Protein AF-A0AAN4YEC6-F1 (afdb_monomer)

Sequence (240 aa):
MVAIQNQVTADEVSTALALMTCSQTLGGAVFLAVGQVIFAQALRVKIPQHAPAVDPETVIGAGATGFRDVVSLQDLPGVLTAYAKSVDRVFYLGVGLSVAQFVFAWGVGFKNVKKDKGKVGGENVAPALRGLPAGLSQLMPVDRNLFPNSLRTSGQHPPIDGKLRHFEEFPREITGPTPQQRVDYPEEWIHKWTEVEFEELLQAVEGFIASGTPLISISKVKDKYIPQTVIYMLISIPML

Structure (mmCIF, N/CA/C/O backbone):
data_AF-A0AAN4YEC6-F1
#
_entry.id   AF-A0AAN4YEC6-F1
#
loop_
_atom_site.group_PDB
_atom_site.id
_atom_site.type_symbol
_atom_site.label_atom_id
_atom_site.label_alt_id
_atom_site.label_comp_id
_atom_site.label_asym_id
_atom_site.label_entity_id
_atom_site.label_seq_id
_atom_site.pdbx_PDB_ins_code
_atom_site.Cartn_x
_atom_site.Cartn_y
_atom_site.Cartn_z
_atom_site.occupancy
_atom_site.B_iso_or_equiv
_atom_site.auth_seq_id
_atom_site.auth_comp_id
_atom_site.auth_asym_id
_atom_site.auth_atom_id
_atom_site.pdbx_PDB_model_num
ATOM 1 N N . MET A 1 1 ? 7.554 -7.182 -13.913 1.00 46.72 1 MET A N 1
ATOM 2 C CA . MET A 1 1 ? 8.696 -6.352 -14.362 1.00 46.72 1 MET A CA 1
ATOM 3 C C . MET A 1 1 ? 9.537 -7.038 -15.441 1.00 46.72 1 MET A C 1
ATOM 5 O O . MET A 1 1 ? 9.598 -6.499 -16.535 1.00 46.72 1 MET A O 1
ATOM 9 N N . VAL A 1 2 ? 10.088 -8.242 -15.225 1.00 51.34 2 VAL A N 1
ATOM 10 C CA . VAL A 1 2 ? 10.992 -8.906 -16.203 1.00 51.34 2 VAL A CA 1
ATOM 11 C C . VAL A 1 2 ? 10.334 -9.264 -17.555 1.00 51.34 2 VAL A C 1
ATOM 13 O O . VAL A 1 2 ? 10.980 -9.182 -18.593 1.00 51.34 2 VAL A O 1
ATOM 16 N N . ALA A 1 3 ? 9.041 -9.607 -17.588 1.00 49.44 3 ALA A N 1
ATOM 17 C CA . ALA A 1 3 ? 8.356 -9.994 -18.832 1.00 49.44 3 ALA A CA 1
ATOM 18 C C . ALA A 1 3 ? 7.995 -8.814 -19.763 1.00 49.44 3 ALA A C 1
ATOM 20 O O . ALA A 1 3 ? 7.920 -8.994 -20.975 1.00 49.44 3 ALA A O 1
ATOM 21 N N . ILE A 1 4 ? 7.785 -7.613 -19.208 1.00 51.31 4 ILE A N 1
ATOM 22 C CA . ILE A 1 4 ? 7.376 -6.415 -19.969 1.00 51.31 4 ILE A CA 1
ATOM 23 C C . ILE A 1 4 ? 8.597 -5.762 -20.625 1.00 51.31 4 ILE A C 1
ATOM 25 O O . ILE A 1 4 ? 8.548 -5.408 -21.798 1.00 51.31 4 ILE A O 1
ATOM 29 N N . GLN A 1 5 ? 9.727 -5.716 -19.911 1.00 46.66 5 GLN A N 1
ATOM 30 C CA . GLN A 1 5 ? 11.005 -5.212 -20.433 1.00 46.66 5 GLN A CA 1
ATOM 31 C C . GLN A 1 5 ? 11.518 -6.000 -21.651 1.00 46.66 5 GLN A C 1
ATOM 33 O O . GLN A 1 5 ? 12.360 -5.508 -22.388 1.00 46.66 5 GLN A O 1
ATOM 38 N N . ASN A 1 6 ? 11.011 -7.216 -21.871 1.00 52.34 6 ASN A N 1
ATOM 39 C CA . ASN A 1 6 ? 11.410 -8.084 -22.978 1.00 52.34 6 ASN A CA 1
ATOM 40 C C . ASN A 1 6 ? 10.448 -8.025 -24.184 1.00 52.34 6 ASN A C 1
ATOM 42 O O . ASN A 1 6 ? 10.719 -8.628 -25.220 1.00 52.34 6 ASN A O 1
ATOM 46 N N . GLN A 1 7 ? 9.303 -7.346 -24.049 1.00 55.56 7 GLN A N 1
ATOM 47 C CA . GLN A 1 7 ? 8.332 -7.148 -25.135 1.00 55.56 7 GLN A CA 1
ATOM 48 C C . GLN A 1 7 ? 8.367 -5.738 -25.730 1.00 55.56 7 GLN A C 1
ATOM 50 O O . GLN A 1 7 ? 7.754 -5.520 -26.771 1.00 55.56 7 GLN A O 1
ATOM 55 N N . VAL A 1 8 ? 9.077 -4.812 -25.086 1.00 55.19 8 VAL A N 1
ATOM 56 C CA . VAL A 1 8 ? 9.085 -3.384 -25.408 1.00 55.19 8 VAL A CA 1
ATOM 57 C C . VAL A 1 8 ? 10.471 -2.982 -25.913 1.00 55.19 8 VAL A C 1
ATOM 59 O O . VAL A 1 8 ? 11.489 -3.368 -25.337 1.00 55.19 8 VAL A O 1
ATOM 62 N N . THR A 1 9 ? 10.513 -2.235 -27.016 1.00 54.53 9 THR A N 1
ATOM 63 C CA . THR A 1 9 ? 11.745 -1.691 -27.609 1.00 54.53 9 THR A CA 1
ATOM 64 C C . THR A 1 9 ? 12.360 -0.663 -26.651 1.00 54.53 9 THR A C 1
ATOM 66 O O . THR A 1 9 ? 11.618 0.013 -25.947 1.00 54.53 9 THR A O 1
ATOM 69 N N . ALA A 1 10 ? 13.691 -0.515 -26.601 1.00 58.69 10 ALA A N 1
ATOM 70 C CA . ALA A 1 10 ? 14.386 0.322 -25.602 1.00 58.69 10 ALA A CA 1
ATOM 71 C C . ALA A 1 10 ? 13.850 1.769 -25.473 1.00 58.69 10 ALA A C 1
ATOM 73 O O . ALA A 1 10 ? 13.948 2.356 -24.398 1.00 58.69 10 ALA A O 1
ATOM 74 N N . ASP A 1 11 ? 13.242 2.299 -26.536 1.00 61.09 11 ASP A N 1
ATOM 75 C CA . ASP A 1 11 ? 12.670 3.648 -26.617 1.00 61.09 11 ASP A CA 1
ATOM 76 C C . ASP A 1 11 ? 11.289 3.791 -25.933 1.00 61.09 11 ASP A C 1
ATOM 78 O O . ASP A 1 11 ? 10.918 4.855 -25.449 1.00 61.09 11 ASP A O 1
ATOM 82 N N . GLU A 1 12 ? 10.520 2.704 -25.814 1.00 68.25 12 GLU A N 1
ATOM 83 C CA . GLU A 1 12 ? 9.130 2.719 -25.320 1.00 68.25 12 GLU A CA 1
ATOM 84 C C . GLU A 1 12 ? 9.004 2.270 -23.851 1.00 68.25 12 GLU A C 1
ATOM 86 O O . GLU A 1 12 ? 7.918 2.290 -23.261 1.00 68.25 12 GLU A O 1
ATOM 91 N N . VAL A 1 13 ? 10.121 1.874 -23.232 1.00 75.06 13 VAL A N 1
ATOM 92 C CA . VAL A 1 13 ? 10.168 1.331 -21.863 1.00 75.06 13 VAL A CA 1
ATOM 93 C C . VAL A 1 13 ? 9.639 2.337 -20.841 1.00 75.06 13 VAL A C 1
ATOM 95 O O . VAL A 1 13 ? 8.900 1.957 -19.932 1.00 75.06 13 VAL A O 1
ATOM 98 N N . SER A 1 14 ? 9.981 3.617 -21.007 1.00 77.50 14 SER A N 1
ATOM 99 C CA . SER A 1 14 ? 9.551 4.687 -20.100 1.00 77.50 14 SER A CA 1
ATOM 100 C C . SER A 1 14 ? 8.029 4.864 -20.124 1.00 77.50 14 SER A C 1
ATOM 102 O O . SER A 1 14 ? 7.374 4.825 -19.081 1.00 77.50 14 SER A O 1
ATOM 104 N N . THR A 1 15 ? 7.443 4.946 -21.321 1.00 80.56 15 THR A N 1
ATOM 105 C CA . THR A 1 15 ? 5.994 5.097 -21.519 1.00 80.56 15 THR A CA 1
ATOM 106 C C . THR A 1 15 ? 5.221 3.893 -20.980 1.00 80.56 15 THR A C 1
ATOM 108 O O . THR A 1 15 ? 4.223 4.060 -20.276 1.00 80.56 15 THR A O 1
ATOM 111 N N . ALA A 1 16 ? 5.703 2.673 -21.241 1.00 76.56 16 ALA A N 1
ATOM 112 C CA . ALA A 1 16 ? 5.085 1.449 -20.735 1.00 76.56 16 ALA A CA 1
ATOM 113 C C . ALA A 1 16 ? 5.114 1.375 -19.198 1.00 76.56 16 ALA A C 1
ATOM 115 O O . ALA A 1 16 ? 4.123 0.993 -18.569 1.00 76.56 16 ALA A O 1
ATOM 116 N N . LEU A 1 17 ? 6.225 1.779 -18.576 1.00 81.62 17 LEU A N 1
ATOM 117 C CA . LEU A 1 17 ? 6.360 1.807 -17.122 1.00 81.62 17 LEU A CA 1
ATOM 118 C C . LEU A 1 17 ? 5.471 2.880 -16.476 1.00 81.62 17 LEU A C 1
ATOM 120 O O . LEU A 1 17 ? 4.855 2.621 -15.438 1.00 81.62 17 LEU A 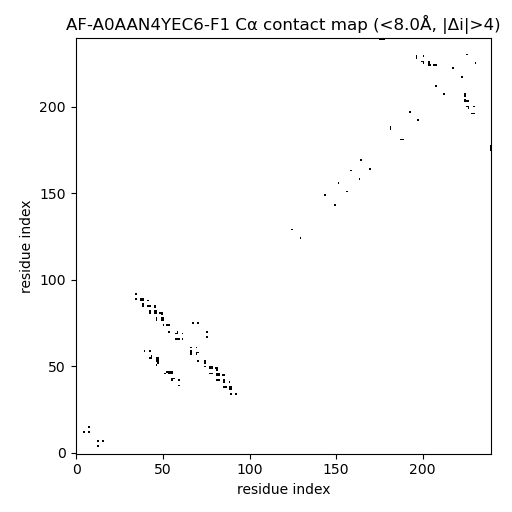O 1
ATOM 124 N N . ALA A 1 18 ? 5.365 4.055 -17.098 1.00 85.50 18 ALA A N 1
ATOM 125 C CA . ALA A 1 18 ? 4.481 5.123 -16.645 1.00 85.50 18 ALA A CA 1
ATOM 126 C C . ALA A 1 18 ? 3.012 4.680 -16.689 1.00 85.50 18 ALA A C 1
ATOM 128 O O . ALA A 1 18 ? 2.293 4.839 -15.703 1.00 85.50 18 ALA A O 1
ATOM 129 N N . LEU A 1 19 ? 2.580 4.043 -17.784 1.00 86.12 19 LEU A N 1
ATOM 130 C CA . LEU A 1 19 ? 1.213 3.539 -17.922 1.00 86.12 19 LEU A CA 1
ATOM 131 C C . LEU A 1 19 ? 0.907 2.420 -16.917 1.00 86.12 19 LEU A C 1
ATOM 133 O O . LEU A 1 19 ? -0.175 2.401 -16.327 1.00 86.12 19 LEU A O 1
ATOM 137 N N . MET A 1 20 ? 1.862 1.517 -16.677 1.00 84.81 20 MET A N 1
ATOM 138 C CA . MET A 1 20 ? 1.732 0.460 -15.672 1.00 84.81 20 MET A CA 1
ATOM 139 C C . MET A 1 20 ? 1.591 1.043 -14.262 1.00 84.81 20 MET A C 1
ATOM 141 O O . MET A 1 20 ? 0.686 0.654 -13.526 1.00 84.81 20 MET A O 1
ATOM 145 N N . THR A 1 21 ? 2.448 2.000 -13.904 1.00 87.12 21 THR A N 1
ATOM 146 C CA . THR A 1 21 ? 2.422 2.657 -12.589 1.00 87.12 21 THR A CA 1
ATOM 147 C C . THR A 1 21 ? 1.134 3.457 -12.402 1.00 87.12 21 THR A C 1
ATOM 149 O O . THR A 1 21 ? 0.482 3.344 -11.368 1.00 87.12 21 THR A O 1
ATOM 152 N N . CYS A 1 22 ? 0.712 4.203 -13.428 1.00 89.38 22 CYS A N 1
ATOM 153 C CA . CYS A 1 22 ? -0.562 4.919 -13.440 1.00 89.38 22 CYS A CA 1
ATOM 154 C C . CYS A 1 22 ? -1.739 3.959 -13.216 1.00 89.38 22 CYS A C 1
ATOM 156 O O . CYS A 1 22 ? -2.554 4.178 -12.323 1.00 89.38 22 CYS A O 1
ATOM 158 N N . SER A 1 23 ? -1.777 2.845 -13.953 1.00 89.25 23 SER A N 1
ATOM 159 C CA . SER A 1 23 ? -2.834 1.833 -13.831 1.00 89.25 23 SER A CA 1
ATOM 160 C C . SER A 1 23 ? -2.847 1.162 -12.455 1.00 89.25 23 SER A C 1
ATOM 162 O O . SER A 1 23 ? -3.918 0.902 -11.913 1.00 89.25 23 SER A O 1
ATOM 164 N N . GLN A 1 24 ? -1.676 0.907 -11.863 1.00 88.44 24 GLN A N 1
ATOM 165 C CA . GLN A 1 24 ? -1.560 0.316 -10.528 1.00 88.44 24 GLN A CA 1
ATOM 166 C C . GLN A 1 24 ? -2.093 1.259 -9.442 1.00 88.44 24 GLN A C 1
ATOM 168 O O . GLN A 1 24 ? -2.867 0.831 -8.584 1.00 88.44 24 GLN A O 1
ATOM 173 N N . THR A 1 25 ? -1.727 2.541 -9.498 1.00 90.88 25 THR A N 1
ATOM 174 C CA . THR A 1 25 ? -2.195 3.552 -8.541 1.00 90.88 25 THR A CA 1
ATOM 175 C C . THR A 1 25 ? -3.687 3.833 -8.709 1.00 90.88 25 THR A C 1
ATOM 177 O O . THR A 1 25 ? -4.422 3.856 -7.721 1.00 90.88 25 THR A O 1
ATOM 180 N N . LEU A 1 26 ? -4.161 3.980 -9.951 1.00 93.75 26 LEU A N 1
ATOM 181 C CA . LEU A 1 26 ? -5.576 4.194 -10.259 1.00 93.75 26 LEU A CA 1
ATOM 182 C C . LEU A 1 26 ? -6.426 3.001 -9.814 1.00 93.75 26 LEU A C 1
ATOM 184 O O . LEU A 1 26 ? -7.430 3.182 -9.128 1.00 93.75 26 LEU A O 1
ATOM 188 N N . GLY A 1 27 ? -6.008 1.781 -10.162 1.00 90.12 27 GLY A N 1
ATOM 189 C CA . GLY A 1 27 ? -6.692 0.558 -9.753 1.00 90.12 27 GLY A CA 1
ATOM 190 C C . GLY A 1 27 ? -6.779 0.447 -8.232 1.00 90.12 27 GLY A C 1
ATOM 191 O O . GLY A 1 27 ? -7.864 0.229 -7.697 1.00 90.12 27 GLY A O 1
ATOM 192 N N . GLY A 1 28 ? -5.668 0.682 -7.527 1.00 91.50 28 GLY A N 1
ATOM 193 C CA . GLY A 1 28 ? -5.639 0.691 -6.064 1.00 91.50 28 GLY A CA 1
ATOM 194 C C . GLY A 1 28 ? -6.622 1.694 -5.456 1.00 91.50 28 GLY A C 1
ATOM 195 O O . GLY A 1 28 ? -7.395 1.328 -4.573 1.00 91.50 28 GLY A O 1
ATOM 196 N N . ALA A 1 29 ? -6.655 2.929 -5.962 1.00 94.38 29 ALA A N 1
ATOM 197 C CA . ALA A 1 29 ? -7.555 3.972 -5.471 1.00 94.38 29 ALA A CA 1
ATOM 198 C C . ALA A 1 29 ? -9.040 3.638 -5.707 1.00 94.38 29 ALA A C 1
ATOM 200 O O . ALA A 1 29 ? -9.861 3.782 -4.799 1.00 94.38 29 ALA A O 1
ATOM 201 N N . VAL A 1 30 ? -9.387 3.147 -6.901 1.00 95.00 30 VAL A N 1
ATOM 202 C CA . VAL A 1 30 ? -10.767 2.772 -7.248 1.00 95.00 30 VAL A CA 1
ATOM 203 C C . VAL A 1 30 ? -11.253 1.619 -6.371 1.00 95.00 30 VAL A C 1
ATOM 205 O O . VAL A 1 30 ? -12.328 1.710 -5.777 1.00 95.00 30 VAL A O 1
ATOM 208 N N . PHE A 1 31 ? -10.465 0.550 -6.233 1.00 92.56 31 PHE A N 1
ATOM 209 C CA . PHE A 1 31 ? -10.867 -0.593 -5.410 1.00 92.56 31 PHE A CA 1
ATOM 210 C C . PHE A 1 31 ? -10.882 -0.272 -3.915 1.00 92.56 31 PHE A C 1
ATOM 212 O O . PHE A 1 31 ? -11.729 -0.806 -3.200 1.00 92.56 31 PHE A O 1
ATOM 219 N N . LEU A 1 32 ? -10.026 0.640 -3.444 1.00 93.50 32 LEU A N 1
ATOM 220 C CA . LEU A 1 32 ? -10.102 1.158 -2.079 1.00 93.50 32 LEU A CA 1
ATOM 221 C C . LEU A 1 32 ? -11.437 1.878 -1.842 1.00 93.50 32 LEU A C 1
ATOM 223 O O . LEU A 1 32 ? -12.117 1.577 -0.863 1.00 93.50 32 LEU A O 1
ATOM 227 N N . ALA A 1 33 ? -11.855 2.763 -2.752 1.00 95.06 33 ALA A N 1
ATOM 228 C CA . ALA A 1 33 ? -13.143 3.452 -2.655 1.00 95.06 33 ALA A CA 1
ATOM 229 C C . ALA A 1 33 ? -14.325 2.465 -2.658 1.00 95.06 33 ALA A C 1
ATOM 231 O O . ALA A 1 33 ? -15.220 2.566 -1.820 1.00 95.06 33 ALA A O 1
ATOM 232 N N . VAL A 1 34 ? -14.298 1.458 -3.536 1.00 94.88 34 VAL A N 1
ATOM 233 C CA . VAL A 1 34 ? -15.312 0.389 -3.568 1.00 94.88 34 VAL A CA 1
ATOM 234 C C . VAL A 1 34 ? -15.330 -0.403 -2.256 1.00 94.88 34 VAL A C 1
ATOM 236 O O . VAL A 1 34 ? -16.403 -0.659 -1.711 1.00 94.88 34 VAL A O 1
ATOM 239 N N . GLY A 1 35 ? -14.160 -0.749 -1.715 1.00 93.00 35 GLY A N 1
ATOM 240 C CA . GLY A 1 35 ? -14.028 -1.427 -0.426 1.00 93.00 35 GLY A CA 1
ATOM 241 C C . GLY A 1 35 ? -14.643 -0.622 0.720 1.00 93.00 35 GLY A C 1
ATOM 242 O O . GLY A 1 35 ? -15.384 -1.185 1.522 1.00 93.00 35 GLY A O 1
ATOM 243 N N . GLN A 1 36 ? -14.420 0.695 0.750 1.00 92.81 36 GLN A N 1
ATOM 244 C CA . GLN A 1 36 ? -15.035 1.592 1.734 1.00 92.81 36 GLN A CA 1
ATOM 245 C C . GLN A 1 36 ? -16.563 1.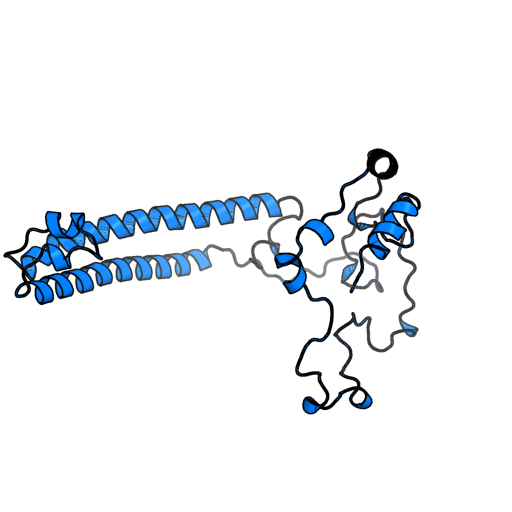641 1.603 1.00 92.81 36 GLN A C 1
ATOM 247 O O . GLN A 1 36 ? -17.269 1.552 2.606 1.00 92.81 36 GLN A O 1
ATOM 252 N N . VAL A 1 37 ? -17.096 1.709 0.378 1.00 94.88 37 VAL A N 1
ATOM 253 C CA . VAL A 1 37 ? -18.550 1.696 0.140 1.00 94.88 37 VAL A CA 1
ATOM 254 C C . VAL A 1 37 ? -19.175 0.376 0.599 1.00 94.88 37 VAL A C 1
ATOM 256 O O . VAL A 1 37 ? -20.189 0.381 1.299 1.00 94.88 37 VAL A O 1
ATOM 259 N N . ILE A 1 38 ? -18.564 -0.761 0.251 1.00 94.25 38 ILE A N 1
ATOM 260 C CA . ILE A 1 38 ? -19.030 -2.089 0.678 1.00 94.25 38 ILE A CA 1
ATOM 261 C C . ILE A 1 38 ? -18.976 -2.211 2.197 1.00 94.25 38 ILE A C 1
ATOM 263 O O . ILE A 1 38 ? -19.912 -2.736 2.798 1.00 94.25 38 ILE A O 1
ATOM 267 N N . PHE A 1 39 ? -17.907 -1.719 2.816 1.00 93.06 39 PHE A N 1
ATOM 268 C CA . PHE A 1 39 ? -17.735 -1.740 4.259 1.00 93.06 39 PHE A CA 1
ATOM 269 C C . PHE A 1 39 ? -18.819 -0.923 4.977 1.00 93.06 39 PHE A C 1
ATOM 271 O O . PHE A 1 39 ? -19.500 -1.453 5.857 1.00 93.06 39 PHE A O 1
ATOM 278 N N . ALA A 1 40 ? -19.054 0.321 4.550 1.00 92.00 40 ALA A N 1
ATOM 279 C CA . ALA A 1 40 ? -20.097 1.180 5.110 1.00 92.00 40 ALA A CA 1
ATOM 280 C C . ALA A 1 40 ? -21.492 0.559 4.941 1.00 92.00 40 ALA A C 1
ATOM 282 O O . ALA A 1 40 ? -22.278 0.502 5.887 1.00 92.00 40 ALA A O 1
ATOM 283 N N . GLN A 1 41 ? -21.789 0.009 3.761 1.00 94.00 41 GLN A N 1
ATOM 284 C CA . GLN A 1 41 ? -23.063 -0.664 3.520 1.00 94.00 41 GLN A CA 1
ATOM 285 C C . GLN A 1 41 ? -23.206 -1.955 4.338 1.00 94.00 41 GLN A C 1
ATOM 287 O O . GLN A 1 41 ? -24.297 -2.280 4.808 1.00 94.00 41 GLN A O 1
ATOM 292 N N . ALA A 1 42 ? -22.121 -2.704 4.534 1.00 92.00 42 ALA A N 1
ATOM 293 C CA . ALA A 1 42 ? -22.126 -3.894 5.371 1.00 92.00 42 ALA A CA 1
ATOM 294 C C . ALA A 1 42 ? -22.401 -3.542 6.838 1.00 92.00 42 ALA A C 1
ATOM 296 O O . ALA A 1 42 ? -23.225 -4.222 7.451 1.00 92.00 42 ALA A O 1
ATOM 297 N N . LEU A 1 43 ? -21.817 -2.459 7.363 1.00 90.88 43 LEU A N 1
ATOM 298 C CA . LEU A 1 43 ? -22.104 -1.965 8.711 1.00 90.88 43 LEU A CA 1
ATOM 299 C C . LEU A 1 43 ? -23.577 -1.576 8.877 1.00 90.88 43 LEU A C 1
ATOM 301 O O . LEU A 1 43 ? -24.211 -2.050 9.820 1.00 90.88 43 LEU A O 1
ATOM 305 N N . ARG A 1 44 ? -24.155 -0.832 7.923 1.00 91.56 44 ARG A N 1
ATOM 306 C CA . ARG A 1 44 ? -25.591 -0.474 7.923 1.00 91.56 44 ARG A CA 1
ATOM 307 C C . ARG A 1 44 ? -26.510 -1.685 8.040 1.00 91.56 44 ARG A C 1
ATOM 309 O O . ARG A 1 44 ? -27.545 -1.621 8.690 1.00 91.56 44 ARG A O 1
ATOM 316 N N . VAL A 1 45 ? -26.126 -2.804 7.427 1.00 91.62 45 VAL A N 1
ATOM 317 C CA . VAL A 1 45 ? -26.906 -4.049 7.462 1.00 91.62 45 VAL A CA 1
ATOM 318 C C . VAL A 1 45 ? -26.602 -4.889 8.708 1.00 91.62 45 VAL A C 1
ATOM 320 O O . VAL A 1 45 ? -27.486 -5.581 9.209 1.00 91.62 45 VAL A O 1
ATOM 323 N N . LYS A 1 46 ? -25.358 -4.886 9.202 1.00 88.75 46 LYS A N 1
ATOM 324 C CA . LYS A 1 46 ? -24.896 -5.813 10.249 1.00 88.75 46 LYS A CA 1
ATOM 325 C C . LYS A 1 46 ? -25.049 -5.288 11.669 1.00 88.75 46 LYS A C 1
ATOM 327 O O . LYS A 1 46 ? -25.291 -6.112 12.551 1.00 88.75 46 LYS A O 1
ATOM 332 N N . ILE A 1 47 ? -24.959 -3.977 11.882 1.00 87.62 47 ILE A N 1
ATOM 333 C CA . ILE A 1 47 ? -25.194 -3.340 13.185 1.00 87.62 47 ILE A CA 1
ATOM 334 C C . ILE A 1 47 ? -26.599 -3.662 13.717 1.00 87.62 47 ILE A C 1
ATOM 336 O O . ILE A 1 47 ? -26.669 -4.278 14.778 1.00 87.62 47 ILE A O 1
ATOM 340 N N . PRO A 1 48 ? -27.706 -3.426 12.984 1.00 87.69 48 PRO A N 1
ATOM 341 C CA . PRO A 1 48 ? -29.042 -3.701 13.520 1.00 87.69 48 PRO A CA 1
ATOM 342 C C . PRO A 1 48 ? -29.312 -5.197 13.767 1.00 87.69 48 PRO A C 1
ATOM 344 O O . PRO A 1 48 ? -30.210 -5.539 14.527 1.00 87.69 48 PRO A O 1
ATOM 347 N N . GLN A 1 49 ? -28.529 -6.103 13.163 1.00 88.94 49 GLN A N 1
ATOM 348 C CA . GLN A 1 49 ? -28.636 -7.552 13.395 1.00 88.94 49 GLN A CA 1
ATOM 349 C C . GLN A 1 49 ? -27.977 -8.013 14.705 1.00 88.94 49 GLN A C 1
ATOM 351 O O . GLN A 1 49 ? -28.385 -9.035 15.247 1.00 88.94 49 GLN A O 1
ATOM 356 N N . HIS A 1 50 ? -26.944 -7.310 15.184 1.00 85.25 50 HIS A N 1
ATOM 357 C CA . HIS A 1 50 ? -26.137 -7.732 16.343 1.00 85.25 50 HIS A CA 1
ATOM 358 C C . HIS A 1 50 ? -26.218 -6.755 17.526 1.00 85.25 50 HIS A C 1
ATOM 360 O O . HIS A 1 50 ? -25.905 -7.142 18.646 1.00 85.25 50 HIS A O 1
ATOM 366 N N . ALA A 1 51 ? -26.622 -5.509 17.280 1.00 82.44 51 ALA A N 1
ATOM 367 C CA . ALA A 1 51 ? -26.794 -4.441 18.258 1.00 82.44 51 ALA A CA 1
ATOM 368 C C . ALA A 1 51 ? -27.969 -3.536 17.819 1.00 82.44 51 ALA A C 1
ATOM 370 O O . ALA A 1 51 ? -27.751 -2.447 17.288 1.00 82.44 51 ALA A O 1
ATOM 371 N N . PRO A 1 52 ? -29.228 -3.986 17.988 1.00 80.94 52 PRO A N 1
ATOM 372 C CA . PRO A 1 52 ? -30.413 -3.266 17.506 1.00 80.94 52 PRO A CA 1
ATOM 373 C C . PRO A 1 52 ? -30.669 -1.930 18.223 1.00 80.94 52 PRO A C 1
ATOM 375 O O . PRO A 1 52 ? -31.438 -1.117 17.723 1.00 80.94 52 PRO A O 1
ATOM 378 N N . ALA A 1 53 ? -30.040 -1.701 19.379 1.00 82.06 53 ALA A N 1
ATOM 379 C CA . ALA A 1 53 ? -30.141 -0.456 20.140 1.00 82.06 53 ALA A CA 1
ATOM 380 C C . ALA A 1 53 ? -29.217 0.666 19.620 1.00 82.06 53 ALA A C 1
ATOM 382 O O . ALA A 1 53 ? -29.332 1.803 20.072 1.00 82.06 53 ALA A O 1
ATOM 383 N N . VAL A 1 54 ? -28.303 0.361 18.689 1.00 83.25 54 VAL A N 1
ATOM 384 C CA . VAL A 1 54 ? -27.275 1.290 18.200 1.00 83.25 54 VAL A CA 1
ATOM 385 C C . VAL A 1 54 ? -27.632 1.808 16.811 1.00 83.25 54 VAL A C 1
ATOM 387 O O . VAL A 1 54 ? -27.937 1.029 15.907 1.00 83.25 54 VAL A O 1
ATOM 390 N N . ASP A 1 55 ? -27.528 3.124 16.623 1.00 86.44 55 ASP A N 1
ATOM 391 C CA . ASP A 1 55 ? -27.709 3.748 15.315 1.00 86.44 55 ASP A CA 1
ATOM 392 C C . ASP A 1 55 ? -26.484 3.506 14.399 1.00 86.44 55 ASP A C 1
ATOM 394 O O . ASP A 1 55 ? -25.361 3.877 14.755 1.00 86.44 55 ASP A O 1
ATOM 398 N N . PRO A 1 56 ? -26.652 2.912 13.204 1.00 84.56 56 PRO A N 1
ATOM 399 C CA . PRO A 1 56 ? -25.532 2.604 12.317 1.00 84.56 56 PRO A CA 1
ATOM 400 C C . PRO A 1 56 ? -24.801 3.835 11.770 1.00 84.56 56 PRO A C 1
ATOM 402 O O . PRO A 1 56 ? -23.596 3.756 11.527 1.00 84.56 56 PRO A O 1
ATOM 405 N N . GLU A 1 57 ? -25.493 4.960 11.562 1.00 86.81 57 GLU A N 1
ATOM 406 C CA . GLU A 1 57 ? -24.881 6.164 10.987 1.00 86.81 57 GLU A CA 1
ATOM 407 C C . GLU A 1 57 ? -23.940 6.835 11.991 1.00 86.81 57 GLU A C 1
ATOM 409 O O . GLU A 1 57 ? -22.855 7.271 11.606 1.00 86.81 57 GLU A O 1
ATOM 414 N N . THR A 1 58 ? -24.283 6.839 13.284 1.00 84.19 58 THR A N 1
ATOM 415 C CA . THR A 1 58 ? -23.372 7.324 14.338 1.00 84.19 58 THR A CA 1
ATOM 416 C C . THR A 1 58 ? -22.079 6.511 14.420 1.00 84.19 58 THR A C 1
ATOM 418 O O . THR A 1 58 ? -21.001 7.089 14.553 1.00 84.19 58 THR A O 1
ATOM 421 N N . VAL A 1 59 ? -22.149 5.187 14.251 1.00 84.88 59 VAL A N 1
ATOM 422 C CA . VAL A 1 59 ? -20.968 4.304 14.244 1.00 84.88 59 VAL A CA 1
ATOM 423 C C . VAL A 1 59 ? -20.098 4.534 13.006 1.00 84.88 59 VAL A C 1
ATOM 425 O O . VAL A 1 59 ? -18.871 4.565 13.110 1.00 84.88 59 VAL A O 1
ATOM 428 N N . ILE A 1 60 ? -20.711 4.718 11.834 1.00 87.38 60 ILE A N 1
ATOM 429 C CA . ILE A 1 60 ? -19.984 4.990 10.584 1.00 87.38 60 ILE A CA 1
ATOM 430 C C . ILE A 1 60 ? -19.323 6.373 10.634 1.00 87.38 60 ILE A C 1
ATOM 432 O O . ILE A 1 60 ? -18.163 6.500 10.245 1.00 87.38 60 ILE A O 1
ATOM 436 N N . GLY A 1 61 ? -20.025 7.386 11.149 1.00 85.81 61 GLY A N 1
ATOM 437 C CA . GLY A 1 61 ? -19.511 8.748 11.299 1.00 85.81 61 GLY A CA 1
ATOM 438 C C . GLY A 1 61 ? -18.392 8.872 12.337 1.00 85.81 61 GLY A C 1
ATOM 439 O O . GLY A 1 61 ? -17.430 9.599 12.105 1.00 85.81 61 GLY A O 1
ATOM 440 N N . ALA A 1 62 ? -18.474 8.134 13.450 1.00 86.94 62 ALA A N 1
ATOM 441 C CA . ALA A 1 62 ? -17.425 8.099 14.474 1.00 86.94 62 ALA A CA 1
ATOM 442 C C . ALA A 1 62 ? -16.158 7.348 14.020 1.00 86.94 62 ALA A C 1
ATOM 444 O O . ALA A 1 62 ? -15.067 7.574 14.550 1.00 86.94 62 ALA A O 1
ATOM 445 N N . GLY A 1 63 ? -16.289 6.458 13.033 1.00 83.81 63 GLY A N 1
ATOM 446 C CA . GLY A 1 63 ? -15.180 5.705 12.458 1.00 83.81 63 GLY A CA 1
ATOM 447 C C . GLY A 1 63 ? -14.590 4.637 13.389 1.00 83.81 63 GLY A C 1
ATOM 448 O O . GLY A 1 63 ? -15.005 4.439 14.531 1.00 83.81 63 GLY A O 1
ATOM 449 N N . ALA A 1 64 ? -13.581 3.922 12.883 1.00 78.12 64 ALA A N 1
ATOM 450 C CA . ALA A 1 64 ? -12.985 2.750 13.537 1.00 78.12 64 ALA A CA 1
ATOM 451 C C . ALA A 1 64 ? -12.355 3.034 14.913 1.00 78.12 64 ALA A C 1
ATOM 453 O O . ALA A 1 64 ? -12.244 2.132 15.743 1.00 78.12 64 ALA A O 1
ATOM 454 N N . THR A 1 65 ? -11.914 4.269 15.142 1.00 82.25 65 THR A N 1
ATOM 455 C CA . THR A 1 65 ? -11.233 4.687 16.372 1.00 82.25 65 THR A CA 1
ATOM 456 C C . THR A 1 65 ? -12.193 5.276 17.401 1.00 82.25 65 THR A C 1
ATOM 458 O O . THR A 1 65 ? -11.985 5.054 18.588 1.00 82.25 65 THR A O 1
ATOM 461 N N . GLY A 1 66 ? -13.246 5.977 16.963 1.00 81.06 66 GLY A N 1
ATOM 462 C CA . GLY A 1 66 ? -14.170 6.703 17.841 1.00 81.06 66 GLY A CA 1
ATOM 463 C C . GLY A 1 66 ? -15.465 5.963 18.172 1.00 81.06 66 GLY A C 1
ATOM 464 O O . GLY A 1 66 ? -16.198 6.389 19.062 1.00 81.06 66 GLY A O 1
ATOM 465 N N . PHE A 1 67 ? -15.775 4.841 17.506 1.00 81.75 67 PHE A N 1
ATOM 466 C CA . PHE A 1 67 ? -17.064 4.173 17.734 1.00 81.75 67 PHE A CA 1
ATOM 467 C C . PHE A 1 67 ? -17.248 3.642 19.169 1.00 81.75 67 PHE A C 1
ATOM 469 O O . PHE A 1 67 ? -18.371 3.390 19.592 1.00 81.75 67 PHE A O 1
ATOM 476 N N . ARG A 1 68 ? -16.159 3.459 19.927 1.00 79.94 68 ARG A N 1
ATOM 477 C CA . ARG A 1 68 ? -16.213 3.007 21.325 1.00 79.94 68 ARG A CA 1
ATOM 478 C C . ARG A 1 68 ? -16.731 4.075 22.286 1.00 79.94 68 ARG A C 1
ATOM 480 O O . ARG A 1 68 ? -17.270 3.708 23.322 1.00 79.94 68 ARG A O 1
ATOM 487 N N . ASP A 1 69 ? -16.597 5.350 21.930 1.00 82.44 69 ASP A N 1
ATOM 488 C CA . ASP A 1 69 ? -17.024 6.473 22.772 1.00 82.44 69 ASP A CA 1
ATOM 489 C C . ASP A 1 69 ? -18.507 6.818 22.566 1.00 82.44 69 ASP A C 1
ATOM 491 O O . ASP A 1 69 ? -19.138 7.425 23.428 1.00 82.44 69 ASP A O 1
ATOM 495 N N . VAL A 1 70 ? -19.078 6.410 21.427 1.00 81.75 70 VAL A N 1
ATOM 496 C CA . VAL A 1 70 ? -20.474 6.695 21.040 1.00 81.75 70 VAL A CA 1
ATOM 497 C C . VAL A 1 70 ? -21.422 5.511 21.258 1.00 81.75 70 VAL A C 1
ATOM 499 O O . VAL A 1 70 ? -22.625 5.646 21.052 1.00 81.75 70 VAL A O 1
ATOM 502 N N . VAL A 1 71 ? -20.906 4.350 21.677 1.00 82.25 71 VAL A N 1
ATOM 503 C CA . VAL A 1 71 ? -21.682 3.120 21.897 1.00 82.25 71 VAL A CA 1
ATOM 504 C C . VAL A 1 71 ? -21.603 2.702 23.365 1.00 82.25 71 VAL A C 1
ATOM 506 O O . VAL A 1 71 ? -20.540 2.729 23.980 1.00 82.25 71 VAL A O 1
ATOM 509 N N . SER A 1 72 ? -22.731 2.268 23.930 1.00 81.81 72 SER A N 1
ATOM 510 C CA . SER A 1 72 ? -22.785 1.743 25.298 1.00 81.81 72 SER A CA 1
ATOM 511 C C . SER A 1 72 ? -21.943 0.468 25.453 1.00 81.81 72 SER A C 1
ATOM 513 O O . SER A 1 72 ? -21.898 -0.382 24.561 1.00 81.81 72 SER A O 1
ATOM 515 N N . LEU A 1 73 ? -21.319 0.276 26.621 1.00 79.31 73 LEU A N 1
ATOM 516 C CA . LEU A 1 73 ? -20.466 -0.889 26.914 1.00 79.31 73 LEU A CA 1
ATOM 517 C C . LEU A 1 73 ? -21.182 -2.242 26.742 1.00 79.31 73 LEU A C 1
ATOM 519 O O . LEU A 1 73 ? -20.522 -3.252 26.507 1.00 79.31 73 LEU A O 1
ATOM 523 N N . GLN A 1 74 ? -22.514 -2.265 26.841 1.00 81.06 74 GLN A N 1
ATOM 524 C CA . GLN A 1 74 ? -23.323 -3.475 26.658 1.00 81.06 74 GLN A CA 1
ATOM 525 C C . GLN A 1 74 ? -23.466 -3.880 25.180 1.00 81.06 74 GLN A C 1
ATOM 527 O O . GLN A 1 74 ? -23.484 -5.071 24.878 1.00 81.06 74 GLN A O 1
ATOM 532 N N . ASP A 1 75 ? -23.489 -2.912 24.260 1.00 82.38 75 ASP A N 1
ATOM 533 C CA . ASP A 1 75 ? -23.654 -3.141 22.816 1.00 82.38 75 ASP A CA 1
ATOM 534 C C . ASP A 1 75 ? -22.314 -3.258 22.071 1.00 82.38 75 ASP A C 1
ATOM 536 O O . ASP A 1 75 ? -22.251 -3.749 20.939 1.00 82.38 75 ASP A O 1
ATOM 540 N N . LEU A 1 76 ? -21.218 -2.863 22.729 1.00 84.50 76 LEU A N 1
ATOM 541 C CA . LEU A 1 76 ? -19.841 -2.971 22.245 1.00 84.50 76 LEU A CA 1
ATOM 542 C C . LEU A 1 76 ? -19.497 -4.332 21.599 1.00 84.50 76 LEU A C 1
ATOM 544 O O . LEU A 1 76 ? -18.963 -4.332 20.486 1.00 84.50 76 LEU A O 1
ATOM 548 N N . PRO A 1 77 ? -19.779 -5.497 22.226 1.00 87.06 77 PRO A N 1
ATOM 549 C CA . PRO A 1 77 ? -19.466 -6.795 21.622 1.00 87.06 77 PRO A CA 1
ATOM 550 C C . PRO A 1 77 ? -20.289 -7.084 20.355 1.00 87.06 77 PRO A C 1
ATOM 552 O O . PRO A 1 77 ? -19.777 -7.705 19.416 1.00 87.06 77 PRO A O 1
ATOM 555 N N . GLY A 1 78 ? -21.533 -6.601 20.285 1.00 85.94 78 GLY A N 1
ATOM 556 C CA . GLY A 1 78 ? -22.393 -6.728 19.106 1.00 85.94 78 GLY A CA 1
ATOM 557 C C . GLY A 1 78 ? -21.872 -5.900 17.932 1.00 85.94 78 GLY A C 1
ATOM 558 O O . GLY A 1 78 ? -21.715 -6.419 16.823 1.00 85.94 78 GLY A O 1
ATOM 559 N N . VAL A 1 79 ? -21.497 -4.643 18.190 1.00 87.81 79 VAL A N 1
ATOM 560 C CA . VAL A 1 79 ? -20.887 -3.757 17.185 1.00 87.81 79 VAL A CA 1
ATOM 561 C C . VAL A 1 79 ? -19.543 -4.305 16.708 1.00 87.81 79 VAL A C 1
ATOM 563 O O . VAL A 1 79 ? -19.281 -4.320 15.507 1.00 87.81 79 VAL A O 1
ATOM 566 N N . LEU A 1 80 ? -18.717 -4.842 17.609 1.00 88.19 80 LEU A N 1
ATOM 567 C CA . LEU A 1 80 ? -17.432 -5.444 17.246 1.00 88.19 80 LEU A CA 1
ATOM 568 C C . LEU A 1 80 ? -17.613 -6.671 16.337 1.00 88.19 80 LEU A C 1
ATOM 570 O O . LEU A 1 80 ? -16.885 -6.839 15.357 1.00 88.19 80 LEU A O 1
ATOM 574 N N . THR A 1 81 ? -18.629 -7.491 16.613 1.00 89.06 81 THR A N 1
ATOM 575 C CA . THR A 1 81 ? -18.992 -8.641 15.770 1.00 89.06 81 THR A CA 1
ATOM 576 C C . THR A 1 81 ? -19.485 -8.188 14.395 1.00 89.06 81 THR A C 1
ATOM 578 O O . THR A 1 81 ? -19.064 -8.735 13.370 1.00 89.06 81 THR A O 1
ATOM 581 N N . ALA A 1 82 ? -20.328 -7.152 14.344 1.00 89.69 82 ALA 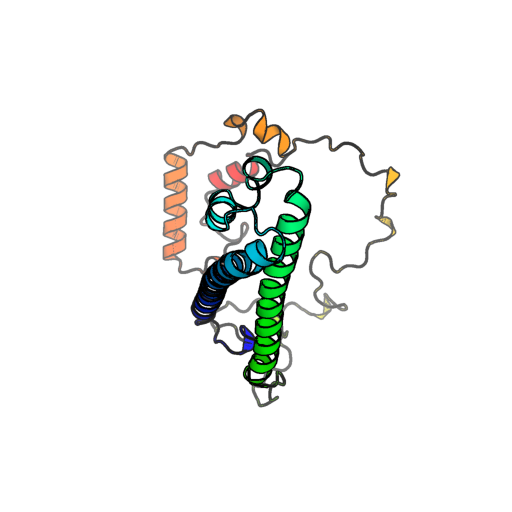A N 1
ATOM 582 C CA . ALA A 1 82 ? -20.785 -6.552 13.095 1.00 89.69 82 ALA A CA 1
ATOM 583 C C . ALA A 1 82 ? -19.617 -5.974 12.274 1.00 89.69 82 ALA A C 1
ATOM 585 O O . ALA A 1 82 ? -19.582 -6.147 11.052 1.00 89.69 82 ALA A O 1
ATOM 586 N N . TYR A 1 83 ? -18.634 -5.359 12.934 1.00 90.19 83 TYR A N 1
ATOM 587 C CA . TYR A 1 83 ? -17.427 -4.824 12.310 1.00 90.19 83 TYR A CA 1
ATOM 588 C C . TYR A 1 83 ? -16.571 -5.940 11.704 1.00 90.19 83 TYR A C 1
ATOM 590 O O . TYR A 1 83 ? -16.252 -5.894 10.517 1.00 90.19 83 TYR A O 1
ATOM 598 N N . ALA A 1 84 ? -16.281 -6.994 12.473 1.00 91.81 84 ALA A N 1
ATOM 599 C CA . ALA A 1 84 ? -15.525 -8.152 11.996 1.00 91.81 84 ALA A CA 1
ATOM 600 C C . ALA A 1 84 ? -16.193 -8.810 10.775 1.00 91.81 84 ALA A C 1
ATOM 602 O O . ALA A 1 84 ? -15.535 -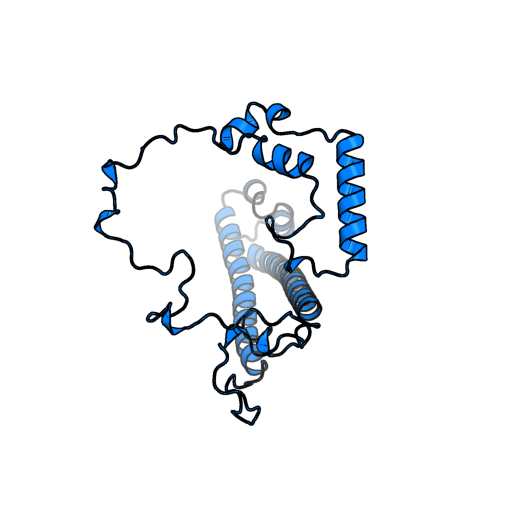9.078 9.771 1.00 91.81 84 ALA A O 1
ATOM 603 N N . LYS A 1 85 ? -17.520 -8.998 10.807 1.00 91.62 85 LYS A N 1
ATOM 604 C CA . LYS A 1 85 ? -18.290 -9.540 9.672 1.00 91.62 85 LYS A CA 1
ATOM 605 C C . LYS A 1 85 ? -18.334 -8.607 8.460 1.00 91.62 85 LYS A C 1
ATOM 607 O O . LYS A 1 85 ? -18.465 -9.080 7.333 1.00 91.62 85 LYS A O 1
ATOM 612 N N . SER A 1 86 ? -18.251 -7.297 8.671 1.00 91.25 86 SER A N 1
ATOM 613 C CA . SER A 1 86 ? -18.205 -6.314 7.582 1.00 91.25 86 SER A CA 1
ATOM 614 C C . SER A 1 86 ? -16.835 -6.298 6.910 1.00 91.25 86 SER A C 1
ATOM 616 O O . SER A 1 86 ? -16.757 -6.276 5.685 1.00 91.25 86 SER A O 1
ATOM 618 N N . VAL A 1 87 ? -15.761 -6.410 7.695 1.00 92.00 87 VAL A N 1
ATOM 619 C CA . VAL A 1 87 ? -14.392 -6.580 7.191 1.00 92.00 87 VAL A CA 1
ATOM 620 C C . VAL A 1 87 ? -14.256 -7.882 6.394 1.00 92.00 87 VAL A C 1
ATOM 622 O O . VAL A 1 87 ? -13.675 -7.872 5.313 1.00 92.00 87 VAL A O 1
ATOM 625 N N . ASP A 1 88 ? -14.867 -8.976 6.853 1.00 94.12 88 ASP A N 1
ATOM 626 C CA . ASP A 1 88 ? -14.887 -10.262 6.137 1.00 94.12 88 ASP A CA 1
ATOM 627 C C . ASP A 1 88 ? -15.436 -10.116 4.701 1.00 94.12 88 ASP A C 1
ATOM 629 O O . ASP A 1 88 ? -14.856 -10.618 3.741 1.00 94.12 88 ASP A O 1
ATOM 633 N N . ARG A 1 89 ? -16.493 -9.312 4.501 1.00 90.06 89 ARG A N 1
ATOM 634 C CA . ARG A 1 89 ? -17.014 -8.996 3.154 1.00 90.06 89 ARG A CA 1
ATOM 635 C C . ARG A 1 89 ? -16.014 -8.259 2.266 1.00 90.06 89 ARG A C 1
ATOM 637 O O . ARG A 1 89 ? -15.982 -8.512 1.063 1.00 90.06 89 ARG A O 1
ATOM 644 N N . VAL A 1 90 ? -15.200 -7.373 2.836 1.00 93.31 90 VAL A N 1
ATOM 645 C CA . VAL A 1 90 ? -14.126 -6.695 2.095 1.00 93.31 90 VAL A CA 1
ATOM 646 C C . VAL A 1 90 ? -13.021 -7.691 1.727 1.00 93.31 90 VAL A C 1
ATOM 648 O O . VAL A 1 90 ? -12.488 -7.632 0.620 1.00 93.31 90 VAL A O 1
ATOM 651 N N . PHE A 1 91 ? -12.728 -8.672 2.586 1.00 92.69 91 PHE A N 1
ATOM 652 C CA . PHE A 1 91 ? -11.805 -9.757 2.246 1.00 92.69 91 PHE A CA 1
ATOM 653 C C . PHE A 1 91 ? -12.314 -10.618 1.084 1.00 92.69 91 PHE A C 1
ATOM 655 O O . PHE A 1 91 ? -11.529 -10.928 0.189 1.00 92.69 91 PHE A O 1
ATOM 662 N N . TYR A 1 92 ? -13.614 -10.931 1.015 1.00 93.19 92 TYR A N 1
ATOM 663 C CA . TYR A 1 92 ? -14.184 -11.633 -0.146 1.00 93.19 92 TYR A CA 1
ATOM 664 C C . TYR A 1 92 ? -14.006 -10.856 -1.458 1.00 93.19 92 TYR A C 1
ATOM 666 O O . TYR A 1 92 ? -13.719 -11.469 -2.488 1.00 93.19 92 TYR A O 1
ATOM 674 N N . LEU A 1 93 ? -14.109 -9.521 -1.434 1.00 92.06 93 LEU A N 1
ATOM 675 C CA . LEU A 1 93 ? -13.777 -8.686 -2.595 1.00 92.06 93 LEU A CA 1
ATOM 676 C C . LEU A 1 93 ? -12.305 -8.869 -2.999 1.00 92.06 93 LEU A C 1
ATOM 678 O O . LEU A 1 93 ? -12.017 -9.082 -4.175 1.00 92.06 93 LEU A O 1
ATOM 682 N N . GLY A 1 94 ? -11.380 -8.836 -2.035 1.00 91.44 94 GLY A N 1
ATOM 683 C CA . GLY A 1 94 ? -9.949 -9.047 -2.282 1.00 91.44 94 GLY A CA 1
ATOM 684 C C . GLY A 1 94 ? -9.628 -10.430 -2.861 1.00 91.44 94 GLY A C 1
ATOM 685 O O . GLY A 1 94 ? -8.830 -10.547 -3.795 1.00 91.44 94 GLY A O 1
ATOM 686 N N . VAL A 1 95 ? -10.298 -11.478 -2.374 1.00 93.56 95 VAL A N 1
ATOM 687 C CA . VAL A 1 95 ? -10.197 -12.834 -2.937 1.00 93.56 95 VAL A CA 1
ATOM 688 C C . VAL A 1 95 ? -10.710 -12.853 -4.379 1.00 93.56 95 VAL A C 1
ATOM 690 O O . VAL A 1 95 ? -10.037 -13.390 -5.257 1.00 93.56 95 VAL A O 1
ATOM 693 N N . GLY A 1 96 ? -11.849 -12.210 -4.653 1.00 93.06 96 GLY A N 1
ATOM 694 C CA . GLY A 1 96 ? -12.395 -12.087 -6.007 1.00 93.06 96 GLY A CA 1
ATOM 695 C C . GLY A 1 96 ? -11.428 -11.402 -6.979 1.00 93.06 96 GLY A C 1
ATOM 696 O O . GLY A 1 96 ? -11.214 -11.896 -8.087 1.00 93.06 96 GLY A O 1
ATOM 697 N N . LEU A 1 97 ? -10.778 -10.318 -6.546 1.00 90.75 97 LEU A N 1
ATOM 698 C CA . LEU A 1 97 ? -9.753 -9.627 -7.337 1.00 90.75 97 LEU A CA 1
ATOM 699 C C . LEU A 1 97 ? -8.522 -10.501 -7.583 1.00 90.75 97 LEU A C 1
ATOM 701 O O . LEU A 1 97 ? -8.003 -10.521 -8.696 1.00 90.75 97 LEU A O 1
ATOM 705 N N . SER A 1 98 ? -8.105 -11.283 -6.587 1.00 90.56 98 SER A N 1
ATOM 706 C CA . SER A 1 98 ? -6.971 -12.207 -6.713 1.00 90.56 98 SER A CA 1
ATOM 707 C C . SER A 1 98 ? -7.240 -13.298 -7.757 1.00 90.56 98 SER A C 1
ATOM 709 O O . SER A 1 98 ? -6.386 -13.592 -8.595 1.00 90.56 98 SER A O 1
ATOM 711 N N . VAL A 1 99 ? -8.452 -13.864 -7.760 1.00 93.12 99 VAL A N 1
ATOM 712 C CA . VAL A 1 99 ? -8.880 -14.845 -8.770 1.00 93.12 99 VAL A CA 1
ATOM 713 C C . VAL A 1 99 ? -8.956 -14.199 -10.153 1.00 93.12 99 VAL A C 1
ATOM 715 O O . VAL A 1 99 ? -8.474 -14.780 -11.125 1.00 93.12 99 VAL A O 1
ATOM 718 N N . ALA A 1 100 ? -9.491 -12.980 -10.254 1.00 89.19 100 ALA A N 1
ATOM 719 C CA . ALA A 1 100 ? -9.516 -12.246 -11.515 1.00 89.19 100 ALA A CA 1
ATOM 720 C C . ALA A 1 100 ? -8.095 -12.033 -12.062 1.00 89.19 100 ALA A C 1
ATOM 722 O O . ALA A 1 100 ? -7.836 -12.347 -13.222 1.00 89.19 100 ALA A O 1
ATOM 723 N N . GLN A 1 101 ? -7.148 -11.589 -11.228 1.00 87.12 101 GLN A N 1
ATOM 724 C CA . GLN A 1 101 ? -5.741 -11.423 -11.614 1.00 87.12 101 GLN A CA 1
ATOM 725 C C . GLN A 1 101 ? -5.117 -12.725 -12.125 1.00 87.12 101 GLN A C 1
ATOM 727 O O . GLN A 1 101 ? -4.368 -12.698 -13.102 1.00 87.12 101 GLN A O 1
ATOM 732 N N . PHE A 1 102 ? -5.444 -13.862 -11.509 1.00 88.62 102 PHE A N 1
ATOM 733 C CA . PHE A 1 102 ? -4.979 -15.170 -11.967 1.00 88.62 102 PHE A CA 1
ATOM 734 C C . PHE A 1 102 ? -5.498 -15.511 -13.372 1.00 88.62 102 PHE A C 1
ATOM 736 O O . PHE A 1 102 ? -4.733 -15.973 -14.215 1.00 88.62 102 PHE A O 1
ATOM 743 N N . VAL A 1 103 ? -6.768 -15.219 -13.666 1.00 87.31 103 VAL A N 1
ATOM 744 C CA . VAL A 1 103 ? -7.337 -15.407 -15.0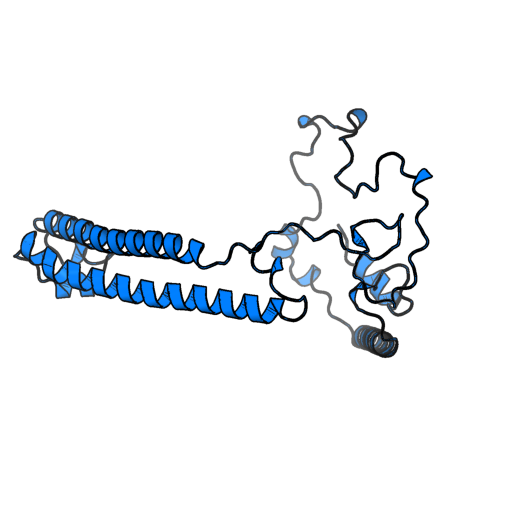12 1.00 87.31 103 VAL A CA 1
ATOM 745 C C . VAL A 1 103 ? -6.690 -14.452 -16.022 1.00 87.31 103 VAL A C 1
ATOM 747 O O . VAL A 1 103 ? -6.321 -14.872 -17.119 1.00 87.31 103 VAL A O 1
ATOM 750 N N . PHE A 1 104 ? -6.472 -13.189 -15.645 1.00 83.88 104 PHE A N 1
ATOM 751 C CA . PHE A 1 104 ? -5.780 -12.210 -16.491 1.00 83.88 104 PHE A CA 1
ATOM 752 C C . PHE A 1 104 ? -4.326 -12.595 -16.789 1.00 83.88 104 PHE A C 1
ATOM 754 O O . PHE A 1 104 ? -3.821 -12.247 -17.857 1.00 83.88 104 PHE A O 1
ATOM 761 N N . ALA A 1 105 ? -3.664 -13.356 -15.911 1.00 80.88 105 ALA A N 1
ATOM 762 C CA . ALA A 1 105 ? -2.312 -13.852 -16.159 1.00 80.88 105 ALA A CA 1
ATOM 763 C C . ALA A 1 105 ? -2.231 -14.727 -17.422 1.00 80.88 105 ALA A C 1
ATOM 765 O O . ALA A 1 105 ? -1.225 -14.681 -18.124 1.00 80.88 105 ALA A O 1
ATOM 766 N N . TRP A 1 106 ? -3.301 -15.453 -17.766 1.00 78.75 106 TRP A N 1
ATOM 767 C CA . TRP A 1 106 ? -3.367 -16.241 -19.002 1.00 78.75 106 TRP A CA 1
ATOM 768 C C . TRP A 1 106 ? -3.468 -15.371 -20.268 1.00 78.75 106 TRP A C 1
ATOM 770 O O . TRP A 1 106 ? -3.090 -15.800 -21.356 1.00 78.75 106 TRP A O 1
ATOM 780 N N . GLY A 1 107 ? -3.964 -14.136 -20.133 1.00 73.19 107 GLY A N 1
ATOM 781 C CA . GLY A 1 107 ? -4.049 -13.153 -21.217 1.00 73.19 107 GLY A CA 1
ATOM 782 C C . GLY A 1 107 ? -2.722 -12.451 -21.519 1.00 73.19 107 GLY A C 1
ATOM 783 O O . GLY A 1 107 ? -2.549 -11.894 -22.604 1.00 73.19 107 GLY A O 1
ATOM 784 N N . VAL A 1 108 ? -1.755 -12.505 -20.597 1.00 69.88 108 VAL A N 1
ATOM 785 C CA . VAL A 1 108 ? -0.389 -12.031 -20.839 1.00 69.88 108 VAL A CA 1
ATOM 786 C C . VAL A 1 108 ? 0.307 -13.093 -21.689 1.00 69.88 108 VAL A C 1
ATOM 788 O O . VAL A 1 108 ? 0.864 -14.054 -21.172 1.00 69.88 108 VAL A O 1
ATOM 791 N N . GLY A 1 109 ? 0.185 -12.952 -23.012 1.00 61.19 109 GLY A N 1
ATOM 792 C CA . GLY A 1 109 ? 0.529 -13.983 -23.991 1.00 61.19 109 GLY A CA 1
ATOM 793 C C . GLY A 1 109 ? 1.855 -14.710 -23.737 1.00 61.19 109 GLY A C 1
ATOM 794 O O . GLY A 1 109 ? 2.862 -14.118 -23.344 1.00 61.19 109 GLY A O 1
ATOM 795 N N . PHE A 1 110 ? 1.858 -16.012 -24.028 1.00 61.47 110 PHE A N 1
ATOM 796 C CA . PHE A 1 110 ? 3.006 -16.909 -23.882 1.00 61.47 110 PHE A CA 1
ATOM 797 C C . PHE A 1 110 ? 4.069 -16.646 -24.959 1.00 61.47 110 PHE A C 1
ATOM 799 O O . PHE A 1 110 ? 4.290 -17.451 -25.867 1.00 61.47 110 PHE A O 1
ATOM 806 N N . LYS A 1 111 ? 4.739 -15.494 -24.895 1.00 52.38 111 LYS A N 1
ATOM 807 C CA . LYS A 1 111 ? 5.855 -15.190 -25.791 1.00 52.38 111 LYS A CA 1
ATOM 808 C C . LYS A 1 111 ? 7.115 -15.868 -25.254 1.00 52.38 111 LYS A C 1
ATOM 810 O O . LYS A 1 111 ? 7.680 -15.470 -24.238 1.00 52.38 111 LYS A O 1
ATOM 815 N N . ASN A 1 112 ? 7.527 -16.937 -25.930 1.00 51.88 112 ASN A N 1
ATOM 816 C CA . ASN A 1 112 ? 8.717 -17.708 -25.586 1.00 51.88 112 ASN A CA 1
ATOM 817 C C . ASN A 1 112 ? 9.987 -16.840 -25.649 1.00 51.88 112 ASN A C 1
ATOM 819 O O . ASN A 1 112 ? 10.268 -16.202 -26.658 1.00 51.88 112 ASN A O 1
ATOM 823 N N . VAL A 1 113 ? 10.807 -16.897 -24.596 1.00 54.28 113 VAL A N 1
ATOM 824 C CA . VAL A 1 113 ? 12.122 -16.222 -24.489 1.00 54.28 113 VAL A CA 1
ATOM 825 C C . VAL A 1 113 ? 13.225 -16.966 -25.273 1.00 54.28 113 VAL A C 1
ATOM 827 O O . VAL A 1 113 ? 14.404 -16.616 -25.223 1.00 54.28 113 VAL A O 1
ATOM 830 N N . LYS A 1 114 ? 12.878 -18.003 -26.046 1.00 46.19 114 LYS A N 1
ATOM 831 C CA . LYS A 1 114 ? 13.837 -18.681 -26.925 1.00 46.19 114 LYS A CA 1
ATOM 832 C C . LYS A 1 114 ? 14.052 -17.837 -28.183 1.00 46.19 114 LYS A C 1
ATOM 834 O O . LYS A 1 114 ? 13.229 -17.840 -29.090 1.00 46.19 114 LYS A O 1
ATOM 839 N N . LYS A 1 115 ? 15.184 -17.129 -28.224 1.00 44.78 115 LYS A N 1
ATOM 840 C CA . LYS A 1 115 ? 15.745 -16.548 -29.451 1.00 44.78 115 LYS A CA 1
ATOM 841 C C . LYS A 1 115 ? 15.873 -17.640 -30.514 1.00 44.78 115 LYS A C 1
ATOM 843 O O . LYS A 1 115 ? 16.587 -18.620 -30.291 1.00 44.78 115 LYS A O 1
ATOM 848 N N . ASP A 1 116 ? 15.239 -17.431 -31.662 1.00 36.47 116 ASP A N 1
ATOM 849 C CA . ASP A 1 116 ? 15.602 -18.123 -32.891 1.00 36.47 116 ASP A CA 1
ATOM 850 C C . ASP A 1 116 ? 17.076 -17.806 -33.188 1.00 36.47 116 ASP A C 1
ATOM 852 O O . ASP A 1 116 ? 17.478 -16.642 -33.289 1.00 36.47 116 ASP A O 1
ATOM 856 N N . LYS A 1 117 ? 17.929 -18.834 -33.215 1.00 38.94 117 LYS A N 1
ATOM 857 C CA . LYS A 1 117 ? 19.342 -18.696 -33.590 1.00 38.94 117 LYS A CA 1
ATOM 858 C C . LYS A 1 117 ? 19.420 -18.596 -35.116 1.00 38.94 117 LYS A C 1
ATOM 860 O O . LYS A 1 117 ? 19.885 -19.516 -35.777 1.00 38.94 117 LYS A O 1
ATOM 865 N N . GLY A 1 118 ? 18.971 -17.472 -35.663 1.00 34.31 118 GLY A N 1
ATOM 866 C CA . GLY A 1 118 ? 18.954 -17.197 -37.096 1.00 34.31 118 GLY A CA 1
ATOM 867 C C . GLY A 1 118 ? 19.825 -16.001 -37.478 1.00 34.31 118 GLY A C 1
ATOM 868 O O . GLY A 1 118 ? 19.326 -14.892 -37.576 1.00 34.31 118 GLY A O 1
ATOM 869 N N . LYS A 1 119 ? 21.116 -16.269 -37.723 1.00 38.78 119 LYS A N 1
ATOM 870 C CA . LYS A 1 119 ? 22.073 -15.510 -38.564 1.00 38.78 119 LYS A CA 1
ATOM 871 C C . LYS A 1 119 ? 22.346 -14.023 -38.250 1.00 38.78 119 LYS A C 1
ATOM 873 O O . LYS A 1 119 ? 21.701 -13.154 -38.811 1.00 38.78 119 LYS A O 1
ATOM 878 N N . VAL A 1 120 ? 23.460 -13.754 -37.554 1.00 32.34 120 VAL A N 1
ATOM 879 C CA . VAL A 1 120 ? 24.491 -12.780 -37.992 1.00 32.34 120 VAL A CA 1
ATOM 880 C C . VAL A 1 120 ? 25.851 -13.310 -37.522 1.00 32.34 120 VAL A C 1
ATOM 882 O O . VAL A 1 120 ? 26.022 -13.632 -36.345 1.00 32.34 120 VAL A O 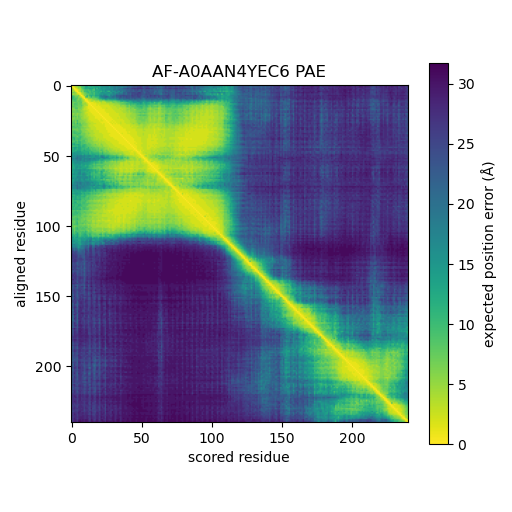1
ATOM 885 N N . GLY A 1 121 ? 26.777 -13.471 -38.470 1.00 36.09 121 GLY A N 1
ATOM 886 C CA . GLY A 1 121 ? 28.144 -13.936 -38.246 1.00 36.09 121 GLY A CA 1
ATOM 887 C C . GLY A 1 121 ? 28.968 -12.989 -37.370 1.00 36.09 121 GLY A C 1
ATOM 888 O O . GLY A 1 121 ? 28.726 -11.787 -37.322 1.00 36.09 121 GLY A O 1
ATOM 889 N N . GLY A 1 122 ? 29.936 -13.569 -36.664 1.00 33.84 122 GLY A N 1
ATOM 890 C CA . GLY A 1 122 ? 30.813 -12.872 -35.725 1.00 33.84 122 GLY A CA 1
ATOM 891 C C . GLY A 1 122 ? 31.116 -13.753 -34.520 1.00 33.84 122 GLY A C 1
ATOM 892 O O . GLY A 1 122 ? 30.773 -13.424 -33.384 1.00 33.84 122 GLY A O 1
ATOM 893 N N . GLU A 1 123 ? 31.681 -14.927 -34.785 1.00 35.66 123 GLU A N 1
ATOM 894 C CA . GLU A 1 123 ? 32.275 -15.779 -33.761 1.00 35.66 123 GLU A CA 1
ATOM 895 C C . GLU A 1 123 ? 33.411 -14.976 -33.095 1.00 35.66 123 GLU A C 1
ATOM 897 O O . GLU A 1 123 ? 34.247 -14.415 -33.798 1.00 35.66 123 GLU A O 1
ATOM 902 N N . ASN A 1 124 ? 33.399 -14.882 -31.756 1.00 43.19 124 ASN A N 1
ATOM 903 C CA . ASN A 1 124 ? 34.392 -14.229 -30.872 1.00 43.19 124 ASN A CA 1
ATOM 904 C C . ASN A 1 124 ? 34.088 -12.847 -30.240 1.00 43.19 124 ASN A C 1
ATOM 906 O O . ASN A 1 124 ? 34.984 -12.259 -29.636 1.00 43.19 124 ASN A O 1
ATOM 910 N N . VAL A 1 125 ? 32.842 -12.362 -30.180 1.00 45.50 125 VAL A N 1
ATOM 911 C CA . VAL A 1 125 ? 32.479 -11.199 -29.319 1.00 45.50 125 VAL A CA 1
ATOM 912 C C . VAL A 1 125 ? 31.664 -11.594 -28.082 1.00 45.50 125 VAL A C 1
ATOM 914 O O . VAL A 1 125 ? 30.752 -12.417 -28.158 1.00 45.50 125 VAL A O 1
ATOM 917 N N . ALA A 1 126 ? 32.028 -11.027 -26.923 1.00 43.78 126 ALA A N 1
ATOM 918 C CA . ALA A 1 126 ? 31.392 -11.298 -25.633 1.00 43.78 126 ALA A CA 1
ATOM 919 C C . ALA A 1 126 ? 29.895 -10.914 -25.660 1.00 43.78 126 ALA A C 1
ATOM 921 O O . ALA A 1 126 ? 29.535 -9.903 -26.268 1.00 43.78 126 ALA A O 1
ATOM 922 N N . PRO A 1 127 ? 29.011 -11.680 -24.992 1.00 42.38 127 PRO A N 1
ATOM 923 C CA . PRO A 1 127 ? 27.557 -11.520 -25.102 1.00 42.38 127 PRO A CA 1
ATOM 924 C C . PRO A 1 127 ? 27.031 -10.144 -24.660 1.00 42.38 127 PRO A C 1
ATOM 926 O O . PRO A 1 127 ? 25.949 -9.756 -25.089 1.00 42.38 127 PRO A O 1
ATOM 929 N N . ALA A 1 128 ? 27.807 -9.389 -23.874 1.00 44.06 128 ALA A N 1
ATOM 930 C CA . ALA A 1 128 ? 27.472 -8.040 -23.414 1.00 44.06 128 ALA A CA 1
ATOM 931 C C . ALA A 1 128 ? 27.582 -6.938 -24.493 1.00 44.06 128 ALA A C 1
ATOM 933 O O . ALA A 1 128 ? 27.130 -5.825 -24.258 1.00 44.06 128 ALA A O 1
ATOM 934 N N . LEU A 1 129 ? 28.169 -7.219 -25.665 1.00 41.34 129 LEU A N 1
ATOM 935 C CA . LEU A 1 129 ? 28.437 -6.209 -26.706 1.00 41.34 129 LEU A CA 1
ATOM 936 C C . LEU A 1 129 ? 27.567 -6.358 -27.963 1.00 41.34 129 LEU A C 1
ATOM 938 O O . LEU A 1 129 ? 27.744 -5.633 -28.942 1.00 41.34 129 LEU A O 1
ATOM 942 N N . ARG A 1 130 ? 26.617 -7.298 -27.968 1.00 40.88 130 ARG A N 1
ATOM 943 C CA . ARG A 1 130 ? 25.764 -7.561 -29.133 1.00 40.88 130 ARG A CA 1
ATOM 944 C C . ARG A 1 130 ? 24.533 -6.646 -29.099 1.00 40.88 130 ARG A C 1
ATOM 946 O O . ARG A 1 130 ? 23.538 -6.996 -28.474 1.00 40.88 130 ARG A O 1
ATOM 953 N N . GLY A 1 131 ? 24.610 -5.498 -29.779 1.00 46.06 131 GLY A N 1
ATOM 954 C CA . GLY A 1 131 ? 23.486 -4.558 -29.938 1.00 46.06 131 GLY A CA 1
ATOM 955 C C . GLY A 1 131 ? 23.809 -3.074 -29.735 1.00 46.06 131 GLY A C 1
ATOM 956 O O . GLY A 1 131 ? 22.891 -2.262 -29.752 1.00 46.06 131 GLY A O 1
ATOM 957 N N . LEU A 1 132 ? 25.078 -2.703 -29.539 1.00 42.19 132 LEU A N 1
ATOM 958 C CA . LEU A 1 132 ? 25.469 -1.295 -29.448 1.00 42.19 132 LEU A CA 1
ATOM 959 C C . LEU A 1 132 ? 25.523 -0.649 -30.848 1.00 42.19 132 LEU A C 1
ATOM 961 O O . LEU A 1 132 ? 25.964 -1.307 -31.795 1.00 42.19 132 LEU A O 1
ATOM 965 N N . PRO A 1 133 ? 25.087 0.618 -31.000 1.00 39.84 133 PRO A N 1
ATOM 966 C CA . PRO A 1 133 ? 25.185 1.348 -32.261 1.00 39.84 133 PRO A CA 1
ATOM 967 C C . PRO A 1 133 ? 26.650 1.441 -32.711 1.00 39.84 133 PRO A C 1
ATOM 969 O O . PRO A 1 133 ? 27.555 1.582 -31.887 1.00 39.84 133 PRO A O 1
ATOM 972 N N . ALA A 1 134 ? 26.885 1.364 -34.023 1.00 45.81 134 ALA A N 1
ATOM 973 C CA . ALA A 1 134 ? 28.194 1.166 -34.661 1.00 45.81 134 ALA A CA 1
ATOM 974 C C . ALA A 1 134 ? 29.227 2.315 -34.494 1.00 45.81 134 ALA A C 1
ATOM 976 O O . ALA A 1 134 ? 30.198 2.371 -35.241 1.00 45.81 134 ALA A O 1
ATOM 977 N N . GLY A 1 135 ? 29.034 3.228 -33.536 1.00 41.38 135 GLY A N 1
ATOM 978 C CA . GLY A 1 135 ? 29.850 4.432 -33.331 1.00 41.38 135 GLY A CA 1
ATOM 979 C C . GLY A 1 135 ? 30.704 4.457 -32.059 1.00 41.38 135 GLY A C 1
ATOM 980 O O . GLY A 1 135 ? 31.419 5.430 -31.840 1.00 41.38 135 GLY A O 1
ATOM 981 N N . LEU A 1 136 ? 30.664 3.426 -31.208 1.00 39.97 136 LEU A N 1
ATOM 982 C CA . LEU A 1 136 ? 31.614 3.320 -30.097 1.00 39.97 136 LEU A CA 1
ATOM 983 C C . LEU A 1 136 ? 32.986 2.960 -30.665 1.00 39.97 136 LEU A C 1
ATOM 985 O O . LEU A 1 136 ? 33.138 1.901 -31.276 1.00 39.97 136 LEU A O 1
ATOM 989 N N . SER A 1 137 ? 33.972 3.839 -30.459 1.00 43.44 137 SER A N 1
ATOM 990 C CA . SER A 1 137 ? 35.387 3.548 -30.690 1.00 43.44 137 SER A CA 1
ATOM 991 C C . SER A 1 137 ? 35.670 2.160 -30.137 1.00 43.44 137 SER A C 1
ATOM 993 O O . SER A 1 137 ? 35.489 1.924 -28.942 1.00 43.44 137 SER A O 1
ATOM 995 N N . GLN A 1 138 ? 35.982 1.222 -31.038 1.00 47.47 138 GLN A N 1
ATOM 996 C CA . GLN A 1 138 ? 36.137 -0.184 -30.698 1.00 47.47 138 GLN A CA 1
ATOM 997 C C . GLN A 1 138 ? 37.099 -0.277 -29.520 1.00 47.47 138 GLN A C 1
ATOM 999 O O . GLN A 1 138 ? 38.295 -0.033 -29.667 1.00 47.47 138 GLN A O 1
ATOM 1004 N N . LEU A 1 139 ? 36.553 -0.560 -28.333 1.00 45.59 139 LEU A N 1
ATOM 1005 C CA . LEU A 1 139 ? 37.340 -0.886 -27.157 1.00 45.59 139 LEU A CA 1
ATOM 1006 C C . LEU A 1 139 ? 38.298 -1.975 -27.617 1.00 45.59 139 LEU A C 1
ATOM 1008 O O . LEU A 1 139 ? 37.835 -3.020 -28.083 1.00 45.59 139 LEU A O 1
ATOM 1012 N N . MET A 1 140 ? 39.600 -1.667 -27.585 1.00 47.56 140 MET A N 1
ATOM 1013 C CA . MET A 1 140 ? 40.641 -2.579 -28.048 1.00 47.56 140 MET A CA 1
ATOM 1014 C C . MET A 1 140 ? 40.310 -3.978 -27.526 1.00 47.56 140 MET A C 1
ATOM 1016 O O . MET A 1 140 ? 39.990 -4.092 -26.337 1.00 47.56 140 MET A O 1
ATOM 1020 N N . PRO A 1 141 ? 40.312 -5.015 -28.383 1.00 53.22 141 PRO A N 1
ATOM 1021 C CA . PRO A 1 141 ? 39.995 -6.364 -27.954 1.00 53.22 141 PRO A CA 1
ATOM 1022 C C . PRO A 1 141 ? 40.859 -6.704 -26.741 1.00 53.22 141 PRO A C 1
ATOM 1024 O O . PRO A 1 141 ? 42.079 -6.796 -26.848 1.00 53.22 141 PRO A O 1
ATOM 1027 N N . VAL A 1 142 ? 40.231 -6.809 -25.569 1.00 53.34 142 VAL A N 1
ATOM 1028 C CA . VAL A 1 142 ? 40.935 -7.195 -24.350 1.00 53.34 142 VAL A CA 1
ATOM 1029 C C . VAL A 1 142 ? 41.387 -8.629 -24.564 1.00 53.34 142 VAL A C 1
ATOM 1031 O O . VAL A 1 142 ? 40.551 -9.512 -24.782 1.00 53.34 142 VAL A O 1
ATOM 1034 N N . ASP A 1 143 ? 42.702 -8.839 -24.553 1.00 55.66 143 ASP A N 1
ATOM 1035 C CA . ASP A 1 143 ? 43.283 -10.162 -24.724 1.00 55.66 143 ASP A CA 1
ATOM 1036 C C . ASP A 1 143 ? 42.750 -11.087 -23.623 1.00 55.66 143 ASP A C 1
ATOM 1038 O O . ASP A 1 143 ? 42.962 -10.879 -22.426 1.00 55.66 143 ASP A O 1
ATOM 1042 N N . ARG A 1 144 ? 41.989 -12.101 -24.037 1.00 57.91 144 ARG A N 1
ATOM 1043 C CA . ARG A 1 144 ? 41.337 -13.043 -23.123 1.00 57.91 144 ARG A CA 1
ATOM 1044 C C . ARG A 1 144 ? 42.327 -14.046 -22.533 1.00 57.91 144 ARG A C 1
ATOM 1046 O O . ARG A 1 144 ? 41.989 -14.678 -21.537 1.00 57.91 144 ARG A O 1
ATOM 1053 N N . ASN A 1 145 ? 43.543 -14.144 -23.077 1.00 61.38 145 ASN A N 1
ATOM 1054 C CA . ASN A 1 145 ? 44.611 -14.974 -22.519 1.00 61.38 145 ASN A CA 1
ATOM 1055 C C . ASN A 1 145 ? 45.127 -14.435 -21.177 1.00 61.38 145 ASN A C 1
ATOM 1057 O O . ASN A 1 145 ? 45.602 -15.209 -20.351 1.00 61.38 145 ASN A O 1
ATOM 1061 N N . LEU A 1 146 ? 44.974 -13.130 -20.919 1.00 58.56 146 LEU A N 1
ATOM 1062 C CA . LEU A 1 146 ? 45.262 -12.515 -19.616 1.00 58.56 146 LEU A CA 1
ATOM 1063 C C . LEU A 1 146 ? 44.236 -12.895 -18.532 1.00 58.56 146 LEU A C 1
ATOM 1065 O O . LEU A 1 146 ? 44.523 -12.755 -17.345 1.00 58.56 146 LEU A O 1
ATOM 1069 N N . PHE A 1 147 ? 43.057 -13.400 -18.915 1.00 56.47 147 PHE A N 1
ATOM 1070 C CA . PHE A 1 147 ? 41.960 -13.728 -17.998 1.00 56.47 147 PHE A CA 1
ATOM 1071 C C . PHE A 1 147 ? 41.435 -15.155 -18.224 1.00 56.47 147 PHE A C 1
ATOM 1073 O O . PHE A 1 147 ? 40.283 -15.333 -18.634 1.00 56.47 147 PHE A O 1
ATOM 1080 N N . PRO A 1 148 ? 42.231 -16.192 -17.900 1.00 58.72 148 PRO A N 1
ATOM 1081 C CA . PRO A 1 148 ? 41.842 -17.591 -18.103 1.00 58.72 148 PRO A CA 1
ATOM 1082 C C . PRO A 1 148 ? 40.550 -17.993 -17.361 1.00 58.72 148 PRO A C 1
ATOM 1084 O O . PRO A 1 148 ? 39.894 -18.953 -17.750 1.00 58.72 148 PRO A O 1
ATOM 1087 N N . ASN A 1 149 ? 40.138 -17.233 -16.336 1.00 51.09 149 ASN A N 1
ATOM 1088 C CA . ASN A 1 149 ? 38.979 -17.514 -15.478 1.00 51.09 149 ASN A CA 1
ATOM 1089 C C . ASN A 1 149 ? 37.772 -16.570 -15.683 1.00 51.09 149 ASN A C 1
ATOM 1091 O O . ASN A 1 149 ? 36.953 -16.425 -14.770 1.00 51.09 149 ASN A O 1
ATOM 1095 N N . SER A 1 150 ? 37.635 -15.966 -16.873 1.00 54.50 150 SER A N 1
ATOM 1096 C CA . SER A 1 150 ? 36.618 -14.950 -17.217 1.00 54.50 150 SER A CA 1
ATOM 1097 C C . SER A 1 150 ? 36.842 -13.582 -16.550 1.00 54.50 150 SER A C 1
ATOM 1099 O O . SER A 1 150 ? 37.448 -13.468 -15.486 1.00 54.50 150 SER A O 1
ATOM 1101 N N . LEU A 1 151 ? 36.324 -12.521 -17.181 1.00 58.28 151 LEU A N 1
ATOM 1102 C CA . LEU A 1 151 ? 36.283 -11.162 -16.634 1.00 58.28 151 LEU A CA 1
ATOM 1103 C C . LEU A 1 151 ? 35.365 -11.144 -15.405 1.00 58.28 151 LEU A C 1
ATOM 1105 O O . LEU A 1 151 ? 34.142 -11.125 -15.536 1.00 58.28 151 LEU A O 1
ATOM 1109 N N . ARG A 1 152 ? 35.952 -11.193 -14.210 1.00 54.12 152 ARG A N 1
ATOM 1110 C CA . ARG A 1 152 ? 35.228 -11.074 -12.941 1.00 54.12 152 ARG A CA 1
ATOM 1111 C C . ARG A 1 152 ? 35.288 -9.627 -12.474 1.00 54.12 152 ARG A C 1
ATOM 1113 O O . ARG A 1 152 ? 36.373 -9.070 -12.327 1.00 54.12 152 ARG A O 1
ATOM 1120 N N . THR A 1 153 ? 34.129 -9.017 -12.256 1.00 51.97 153 THR A N 1
ATOM 1121 C CA . THR A 1 153 ? 34.039 -7.680 -11.657 1.00 51.97 153 THR A CA 1
ATOM 1122 C C . THR A 1 153 ? 34.435 -7.747 -10.179 1.00 51.97 153 THR A C 1
ATOM 1124 O O . THR A 1 153 ? 34.411 -8.821 -9.565 1.00 51.97 153 THR A O 1
ATOM 1127 N N . SER A 1 154 ? 34.807 -6.611 -9.585 1.00 48.22 154 SER A N 1
ATOM 1128 C CA . SER A 1 154 ? 35.042 -6.516 -8.140 1.00 48.22 154 SER A CA 1
ATOM 1129 C C . SER A 1 154 ? 33.861 -7.131 -7.370 1.00 48.22 154 SER A C 1
ATOM 1131 O O . SER A 1 154 ? 32.701 -6.860 -7.673 1.00 48.22 154 SER A O 1
ATOM 1133 N N . GLY A 1 155 ? 34.158 -8.038 -6.432 1.00 55.16 155 GLY A N 1
ATOM 1134 C CA . GLY A 1 155 ? 33.157 -8.790 -5.659 1.00 55.16 155 GLY A CA 1
ATOM 1135 C C . GLY A 1 155 ? 32.842 -10.214 -6.148 1.00 55.16 155 GLY A C 1
ATOM 1136 O O . GLY A 1 155 ? 32.175 -10.948 -5.431 1.00 55.16 155 GLY A O 1
ATOM 1137 N N . GLN A 1 156 ? 33.341 -10.649 -7.315 1.00 58.03 156 GLN A N 1
ATOM 1138 C CA . GLN A 1 156 ? 33.172 -12.032 -7.817 1.00 58.03 156 GLN A CA 1
ATOM 1139 C C . GLN A 1 156 ? 34.416 -12.926 -7.633 1.00 58.03 156 GLN A C 1
ATOM 1141 O O . GLN A 1 156 ? 34.467 -14.061 -8.124 1.00 58.03 156 GLN A O 1
ATOM 1146 N N . HIS A 1 157 ? 35.449 -12.424 -6.955 1.00 53.84 157 HIS A N 1
ATOM 1147 C CA . HIS A 1 157 ? 36.597 -13.242 -6.573 1.00 53.84 157 HIS A CA 1
ATOM 1148 C C . HIS A 1 157 ? 36.240 -14.068 -5.330 1.00 53.84 157 HIS A C 1
ATOM 1150 O O . HIS A 1 157 ? 35.609 -13.514 -4.426 1.00 53.84 157 HIS A O 1
ATOM 1156 N N . PRO A 1 158 ? 36.625 -15.359 -5.256 1.00 63.06 158 PRO A N 1
ATOM 1157 C CA . PRO A 1 158 ? 36.563 -16.087 -3.998 1.00 63.06 158 PRO A CA 1
ATOM 1158 C C . PRO A 1 158 ? 37.293 -15.269 -2.924 1.00 63.06 158 PRO A C 1
ATOM 1160 O O . PRO A 1 158 ? 38.328 -14.665 -3.243 1.00 63.06 158 PRO A O 1
ATOM 1163 N N . PRO A 1 159 ? 36.766 -15.201 -1.692 1.00 63.94 159 PRO A N 1
ATOM 1164 C CA . PRO A 1 159 ? 37.467 -14.561 -0.592 1.00 63.94 159 PRO A CA 1
ATOM 1165 C C . PRO A 1 159 ? 38.893 -15.107 -0.505 1.00 63.94 159 PRO A C 1
ATOM 1167 O O . PRO A 1 159 ? 39.116 -16.309 -0.601 1.00 63.94 159 PRO A O 1
ATOM 1170 N N . ILE A 1 160 ? 39.872 -14.214 -0.382 1.00 73.69 160 ILE A N 1
ATOM 1171 C CA . ILE A 1 160 ? 41.253 -14.634 -0.154 1.00 73.69 160 ILE A CA 1
ATOM 1172 C C . ILE A 1 160 ? 41.328 -15.016 1.321 1.00 73.69 160 ILE A C 1
ATOM 1174 O O . ILE A 1 160 ? 41.365 -14.124 2.168 1.00 73.69 160 ILE A O 1
ATOM 1178 N N . ASP A 1 161 ? 41.340 -16.314 1.624 1.00 67.06 161 ASP A N 1
ATOM 1179 C CA . ASP A 1 161 ? 41.215 -16.804 3.002 1.00 67.06 161 ASP A CA 1
ATOM 1180 C C . ASP A 1 161 ? 42.313 -16.263 3.933 1.00 67.06 161 ASP A C 1
ATOM 1182 O O . ASP A 1 161 ? 42.050 -15.931 5.082 1.00 67.06 161 ASP A O 1
ATOM 1186 N N . GLY A 1 162 ? 43.525 -16.035 3.414 1.00 77.19 162 GLY A N 1
ATOM 1187 C CA . GLY A 1 162 ? 44.626 -15.424 4.174 1.00 77.19 162 GLY A CA 1
ATOM 1188 C C . GLY A 1 162 ? 44.463 -13.928 4.489 1.00 77.19 162 GLY A C 1
ATOM 1189 O O . GLY A 1 162 ? 45.284 -13.368 5.208 1.00 77.19 162 GLY A O 1
ATOM 1190 N N . LYS A 1 163 ? 43.442 -13.260 3.938 1.00 71.12 163 LYS A N 1
ATOM 1191 C CA . LYS A 1 163 ? 43.089 -11.857 4.229 1.00 71.12 163 LYS A CA 1
ATOM 1192 C C . LYS A 1 163 ? 41.788 -11.730 5.028 1.00 71.12 163 LYS A C 1
ATOM 1194 O O . LYS A 1 163 ? 41.381 -10.609 5.335 1.00 71.12 163 LYS A O 1
ATOM 1199 N N . LEU A 1 164 ? 41.131 -12.848 5.348 1.00 68.25 164 LEU A N 1
ATOM 1200 C CA . LEU A 1 164 ? 39.991 -12.864 6.255 1.00 68.25 164 LEU A CA 1
ATOM 1201 C C . LEU A 1 164 ? 40.511 -12.624 7.671 1.00 68.25 164 LEU A C 1
ATOM 1203 O O . LEU A 1 164 ? 41.184 -13.468 8.253 1.00 68.25 164 LEU A O 1
ATOM 1207 N N . ARG A 1 165 ? 40.212 -11.446 8.214 1.00 71.44 165 ARG A N 1
ATOM 1208 C CA . ARG A 1 165 ? 40.450 -11.162 9.628 1.00 71.44 165 ARG A CA 1
ATOM 1209 C C . ARG A 1 165 ? 39.353 -11.793 10.466 1.00 71.44 165 ARG A C 1
ATOM 1211 O O . ARG A 1 165 ? 38.203 -11.871 10.027 1.00 71.44 165 ARG A O 1
ATOM 1218 N N . HIS A 1 166 ? 39.712 -12.236 11.665 1.00 78.56 166 HIS A N 1
ATOM 1219 C CA . HIS A 1 166 ? 38.732 -12.765 12.601 1.00 78.56 166 HIS A CA 1
ATOM 1220 C C . HIS A 1 166 ? 37.738 -11.659 12.967 1.00 78.56 166 HIS A C 1
ATOM 1222 O O . HIS A 1 166 ? 38.117 -10.495 13.092 1.00 78.56 166 HIS A O 1
ATOM 1228 N N . PHE A 1 167 ? 36.461 -12.008 13.133 1.00 67.31 167 PHE A N 1
ATOM 1229 C CA . PHE A 1 167 ? 35.406 -11.024 13.406 1.00 67.31 167 PHE A CA 1
ATOM 1230 C C . PHE A 1 167 ? 35.703 -10.171 14.655 1.00 67.31 167 PHE A C 1
ATOM 1232 O O . PHE A 1 167 ? 35.305 -9.015 14.734 1.00 67.31 167 PHE A O 1
ATOM 1239 N N . GLU A 1 168 ? 36.457 -10.714 15.608 1.00 79.81 168 GLU A N 1
ATOM 1240 C CA . GLU A 1 168 ? 36.853 -10.035 16.845 1.00 79.81 168 GLU A CA 1
ATOM 1241 C C . GLU A 1 168 ? 37.879 -8.910 16.638 1.00 79.81 168 GLU A C 1
ATOM 1243 O O . GLU A 1 168 ? 37.945 -8.007 17.468 1.00 79.81 168 GLU A O 1
ATOM 1248 N N . GLU A 1 169 ? 38.642 -8.934 15.539 1.00 76.50 169 GLU A N 1
ATOM 1249 C CA . GLU A 1 169 ? 39.594 -7.876 15.166 1.00 76.50 169 GLU A CA 1
ATOM 1250 C C . GLU A 1 169 ? 38.926 -6.701 14.446 1.00 76.50 169 GLU A C 1
ATOM 1252 O O . GLU A 1 169 ? 39.562 -5.668 14.218 1.00 76.50 169 GLU A O 1
ATOM 1257 N N . PHE A 1 170 ? 37.657 -6.838 14.053 1.00 69.50 170 PHE A N 1
ATOM 1258 C CA . PHE A 1 170 ? 36.933 -5.713 13.484 1.00 69.50 170 PHE A CA 1
ATOM 1259 C C . PHE A 1 170 ? 36.655 -4.680 14.586 1.00 69.50 170 PHE A C 1
ATOM 1261 O O . PHE A 1 170 ? 36.178 -5.042 15.666 1.00 69.50 170 PHE A O 1
ATOM 1268 N N . PRO A 1 171 ? 36.947 -3.390 14.337 1.00 74.12 171 PRO A N 1
ATOM 1269 C CA . PRO A 1 171 ? 36.724 -2.345 15.323 1.00 74.12 171 PRO A CA 1
ATOM 1270 C C . PRO A 1 171 ? 35.240 -2.298 15.689 1.00 74.12 171 PRO A C 1
ATOM 1272 O O . PRO A 1 171 ? 34.371 -2.191 14.825 1.00 74.12 171 PRO A O 1
ATOM 1275 N N . ARG A 1 172 ? 34.955 -2.415 16.989 1.00 73.44 172 ARG A N 1
ATOM 1276 C CA . ARG A 1 172 ? 33.584 -2.391 17.527 1.00 73.44 172 ARG A CA 1
ATOM 1277 C C . ARG A 1 172 ? 32.989 -0.985 17.563 1.00 73.44 172 ARG A C 1
ATOM 1279 O O . ARG A 1 172 ? 31.777 -0.843 17.668 1.00 73.44 172 ARG A O 1
ATOM 1286 N N . GLU A 1 173 ? 33.840 0.027 17.444 1.00 73.19 173 GLU A N 1
ATOM 1287 C CA . GLU A 1 173 ? 33.466 1.428 17.325 1.00 73.19 173 GLU A CA 1
ATOM 1288 C C . GLU A 1 173 ? 34.081 1.995 16.049 1.00 73.19 173 GLU A C 1
ATOM 1290 O O . GLU A 1 173 ? 35.267 1.806 15.772 1.00 73.19 173 GLU A O 1
ATOM 1295 N N . ILE A 1 174 ? 33.262 2.675 15.251 1.00 62.41 174 ILE A N 1
ATOM 1296 C CA . ILE A 1 174 ? 33.706 3.317 14.017 1.00 62.41 174 ILE A CA 1
ATOM 1297 C C . ILE A 1 174 ? 34.349 4.644 14.413 1.00 62.41 174 ILE A C 1
ATOM 1299 O O . ILE A 1 174 ? 33.668 5.654 14.570 1.00 62.41 174 ILE A O 1
ATOM 1303 N N . THR A 1 175 ? 35.662 4.638 14.624 1.00 62.53 175 THR A N 1
ATOM 1304 C CA . THR A 1 175 ? 36.427 5.868 14.839 1.00 62.53 175 THR A CA 1
ATOM 1305 C C . THR A 1 175 ? 36.816 6.435 13.481 1.00 62.53 175 THR A C 1
ATOM 1307 O O . THR A 1 175 ? 37.715 5.941 12.805 1.00 62.53 175 THR A O 1
ATOM 1310 N N . GLY A 1 176 ? 36.079 7.451 13.061 1.00 64.38 176 GLY A N 1
ATOM 1311 C CA . GLY A 1 176 ? 36.280 8.177 11.818 1.00 64.38 176 GLY A CA 1
ATOM 1312 C C . GLY A 1 176 ? 35.210 9.258 11.697 1.00 64.38 176 GLY A C 1
ATOM 1313 O O . GLY A 1 176 ? 34.174 9.160 12.364 1.00 64.38 176 GLY A O 1
ATOM 1314 N N . PRO A 1 177 ? 35.445 10.302 10.901 1.00 56.78 177 PRO A N 1
ATOM 1315 C CA . PRO A 1 177 ? 34.415 11.277 10.599 1.00 56.78 177 PRO A CA 1
ATOM 1316 C C . PRO A 1 177 ? 33.298 10.577 9.832 1.00 56.78 177 PRO A C 1
ATOM 1318 O O . PRO A 1 177 ? 33.430 10.156 8.692 1.00 56.78 177 PRO A O 1
ATOM 1321 N N . THR A 1 178 ? 32.204 10.320 10.532 1.00 58.28 178 THR A N 1
ATOM 1322 C CA . THR A 1 178 ? 31.067 9.587 9.989 1.00 58.28 178 THR A CA 1
ATOM 1323 C C . THR A 1 178 ? 29.985 10.572 9.563 1.00 58.28 178 THR A C 1
ATOM 1325 O O . THR A 1 178 ? 29.919 11.690 10.081 1.00 58.28 178 THR A O 1
ATOM 1328 N N . PRO A 1 179 ? 29.054 10.160 8.683 1.00 51.62 179 PRO A N 1
ATOM 1329 C CA . PRO A 1 179 ? 27.934 10.998 8.250 1.00 51.62 179 PRO A CA 1
ATOM 1330 C C . PRO A 1 179 ? 27.072 11.565 9.391 1.00 51.62 179 PRO A C 1
ATOM 1332 O O . PRO A 1 179 ? 26.290 12.481 9.158 1.00 51.62 179 PRO A O 1
ATOM 1335 N N . GLN A 1 180 ? 27.193 11.034 10.613 1.00 53.81 180 GLN A N 1
ATOM 1336 C CA . GLN A 1 180 ? 26.508 11.533 11.806 1.00 53.81 180 GLN A CA 1
ATOM 1337 C C . GLN A 1 180 ? 26.997 12.930 12.229 1.00 53.81 180 GLN A C 1
ATOM 1339 O O . GLN A 1 180 ? 26.166 13.743 12.621 1.00 53.81 180 GLN A O 1
ATOM 1344 N N . GLN A 1 181 ? 28.274 13.278 12.010 1.00 53.44 181 GLN A N 1
ATOM 1345 C CA . GLN A 1 181 ? 28.796 14.636 12.263 1.00 53.44 181 GLN A CA 1
ATOM 1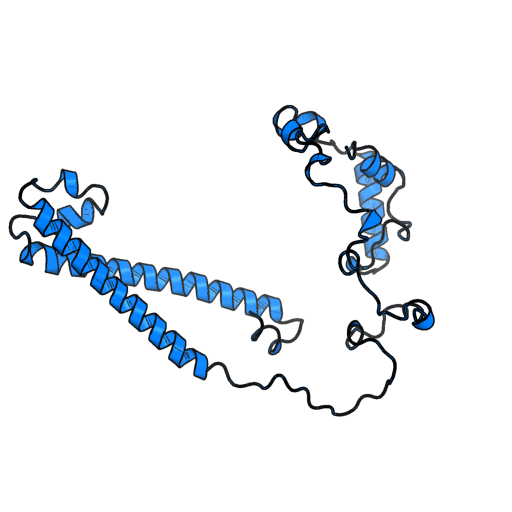346 C C . GLN A 1 181 ? 28.190 15.710 11.344 1.00 53.44 181 GLN A C 1
ATOM 1348 O O . GLN A 1 181 ? 28.257 16.898 11.647 1.00 53.44 181 GLN A O 1
ATOM 1353 N N . ARG A 1 182 ? 27.553 15.308 10.236 1.00 51.41 182 ARG A N 1
ATOM 1354 C CA . ARG A 1 182 ? 26.846 16.219 9.322 1.00 51.41 182 ARG A CA 1
ATOM 1355 C C . ARG A 1 182 ? 25.634 16.890 9.973 1.00 51.41 182 ARG A C 1
ATOM 1357 O O . ARG A 1 182 ? 25.218 17.953 9.523 1.00 51.41 182 ARG A O 1
ATOM 1364 N N . VAL A 1 183 ? 25.031 16.237 10.969 1.00 59.72 183 VAL A N 1
ATOM 1365 C CA . VAL A 1 183 ? 23.858 16.757 11.691 1.00 59.72 183 VAL A CA 1
ATOM 1366 C C . VAL A 1 183 ? 24.279 17.806 12.721 1.00 59.72 183 VAL A C 1
ATOM 1368 O O . VAL A 1 183 ? 23.550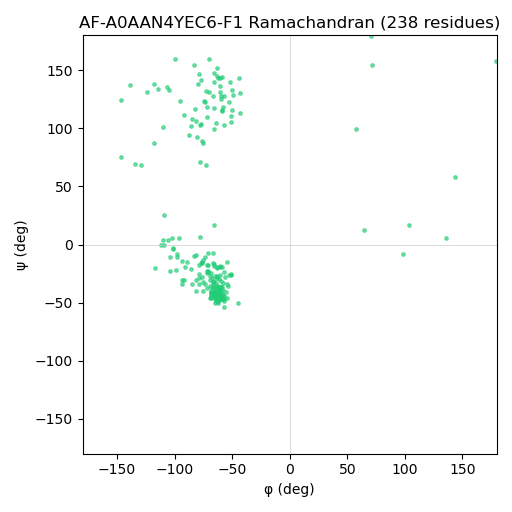 18.774 12.918 1.00 59.72 183 VAL A O 1
ATOM 1371 N N . ASP A 1 184 ? 25.458 17.633 13.320 1.00 65.50 184 ASP A N 1
ATOM 1372 C CA . ASP A 1 184 ? 25.973 18.506 14.378 1.00 65.50 184 ASP A CA 1
ATOM 1373 C C . ASP A 1 184 ? 26.611 19.798 13.832 1.00 65.50 184 ASP A C 1
ATOM 1375 O O . ASP A 1 184 ? 26.512 20.836 14.484 1.00 65.50 184 ASP A O 1
ATOM 1379 N N . TYR A 1 185 ? 27.202 19.760 12.627 1.00 64.88 185 TYR A N 1
ATOM 1380 C CA . TYR A 1 185 ? 27.879 20.904 11.987 1.00 64.88 185 TYR A CA 1
ATOM 1381 C C . TYR A 1 185 ? 27.488 21.052 10.506 1.00 64.88 185 TYR A C 1
ATOM 1383 O O . TYR A 1 185 ? 28.293 20.783 9.610 1.00 64.88 185 TYR A O 1
ATOM 1391 N N . PRO A 1 186 ? 26.239 21.434 10.190 1.00 64.75 186 PRO A N 1
ATOM 1392 C CA . PRO A 1 186 ? 25.752 21.472 8.811 1.00 64.75 186 PRO A CA 1
ATOM 1393 C C . PRO A 1 186 ? 26.529 22.446 7.910 1.00 64.75 186 PRO A C 1
ATOM 1395 O O . PRO A 1 186 ? 26.650 22.206 6.710 1.00 64.75 186 PRO A O 1
ATOM 1398 N N . GLU A 1 187 ? 27.074 23.527 8.464 1.00 66.88 187 GLU A N 1
ATOM 1399 C CA . GLU A 1 187 ? 27.834 24.555 7.750 1.00 66.88 187 GLU A CA 1
ATOM 1400 C C . GLU A 1 187 ? 29.199 24.087 7.232 1.00 66.88 187 GLU A C 1
ATOM 1402 O O . GLU A 1 187 ? 29.651 24.591 6.207 1.00 66.88 187 GLU A O 1
ATOM 1407 N N . GLU A 1 188 ? 29.827 23.094 7.868 1.00 66.50 188 GLU A N 1
ATOM 1408 C CA . GLU A 1 188 ? 31.132 22.555 7.446 1.00 66.50 188 GLU A CA 1
ATOM 1409 C C . GLU A 1 188 ? 31.018 21.635 6.219 1.00 66.50 188 GLU A C 1
ATOM 1411 O O . GLU A 1 188 ? 32.001 21.358 5.534 1.00 66.50 188 GLU A O 1
ATOM 1416 N N . TRP A 1 189 ? 29.797 21.197 5.900 1.00 63.19 189 TRP A N 1
ATOM 1417 C CA . TRP A 1 189 ? 29.491 20.283 4.796 1.00 63.19 189 TRP A CA 1
ATOM 1418 C C . TRP A 1 189 ? 28.831 20.978 3.596 1.00 63.19 189 TRP A C 1
ATOM 1420 O O . TRP A 1 189 ? 28.430 20.305 2.638 1.00 63.19 189 TRP A O 1
ATOM 1430 N N . ILE A 1 190 ? 28.679 22.307 3.641 1.00 67.62 190 ILE A N 1
ATOM 1431 C CA . ILE A 1 190 ? 28.072 23.112 2.576 1.00 67.62 190 ILE A CA 1
ATOM 1432 C C . ILE A 1 190 ? 29.161 23.957 1.908 1.00 67.62 190 ILE A C 1
ATOM 1434 O O . ILE A 1 190 ? 29.532 25.021 2.399 1.00 67.62 190 ILE A O 1
ATOM 1438 N N . HIS A 1 191 ? 29.632 23.512 0.740 1.00 73.56 191 HIS A N 1
ATOM 1439 C CA . HIS A 1 191 ? 30.473 24.346 -0.122 1.00 73.56 191 HIS A CA 1
ATOM 1440 C C . HIS A 1 191 ? 29.621 25.419 -0.803 1.00 73.56 191 HIS A C 1
ATOM 1442 O O . HIS A 1 191 ? 28.654 25.102 -1.503 1.00 73.56 191 HIS A O 1
ATOM 1448 N N . LYS A 1 192 ? 29.978 26.691 -0.611 1.00 77.06 192 LYS A N 1
ATOM 1449 C CA . LYS A 1 192 ? 29.388 27.808 -1.355 1.00 77.06 192 LYS A CA 1
ATOM 1450 C C . LYS A 1 192 ? 30.244 28.065 -2.585 1.00 77.06 192 LYS A C 1
ATOM 1452 O O . LYS A 1 192 ? 31.373 28.523 -2.458 1.00 77.06 192 LYS A O 1
ATOM 1457 N N . TRP A 1 193 ? 29.679 27.776 -3.751 1.00 75.69 193 TRP A N 1
ATOM 1458 C CA . TRP A 1 193 ? 30.314 28.045 -5.035 1.00 75.69 193 TRP A CA 1
ATOM 1459 C C . TRP A 1 193 ? 30.647 29.527 -5.161 1.00 75.69 193 TRP A C 1
ATOM 1461 O O . TRP A 1 193 ? 29.788 30.385 -4.940 1.00 75.69 193 TRP A O 1
ATOM 1471 N N . THR A 1 194 ? 31.898 29.819 -5.495 1.00 82.81 194 THR A N 1
ATOM 1472 C CA . THR A 1 194 ? 32.304 31.172 -5.878 1.00 82.81 194 THR A CA 1
ATOM 1473 C C . THR A 1 194 ? 31.989 31.410 -7.355 1.00 82.81 194 THR A C 1
ATOM 1475 O O . THR A 1 194 ? 31.925 30.466 -8.141 1.00 82.81 194 THR A O 1
ATOM 1478 N N . GLU A 1 195 ? 31.791 32.671 -7.746 1.00 80.69 195 GLU A N 1
ATOM 1479 C CA . GLU A 1 195 ? 31.395 33.016 -9.122 1.00 80.69 195 GLU A CA 1
ATOM 1480 C C . GLU A 1 195 ? 32.410 32.518 -10.165 1.00 80.69 195 GLU A C 1
ATOM 1482 O O . GLU A 1 195 ? 32.035 32.008 -11.213 1.00 80.69 195 GLU A O 1
ATOM 1487 N N . VAL A 1 196 ? 33.703 32.560 -9.827 1.00 79.31 196 VAL A N 1
ATOM 1488 C CA . VAL A 1 196 ? 34.795 32.084 -10.693 1.00 79.31 196 VAL A CA 1
ATOM 1489 C C . VAL A 1 196 ? 34.718 30.569 -10.915 1.00 79.31 196 VAL A C 1
ATOM 1491 O O . VAL A 1 196 ? 34.875 30.093 -12.034 1.00 79.31 196 VAL A O 1
ATOM 1494 N N . GLU A 1 197 ? 34.428 29.796 -9.866 1.00 73.44 197 GLU A N 1
ATOM 1495 C CA . GLU A 1 197 ? 34.261 28.339 -9.977 1.00 73.44 197 GLU A CA 1
ATOM 1496 C C . GLU A 1 197 ? 33.027 27.974 -10.805 1.00 73.44 197 GLU A C 1
ATOM 1498 O O . GLU A 1 197 ? 33.026 26.979 -11.533 1.00 73.44 197 GLU A O 1
ATOM 1503 N N . PHE A 1 198 ? 31.971 28.779 -10.693 1.00 78.31 198 PHE A N 1
ATOM 1504 C CA . PHE A 1 198 ? 30.751 28.599 -11.463 1.00 78.31 198 PHE A CA 1
ATOM 1505 C C . PHE A 1 198 ? 30.985 28.871 -12.953 1.00 78.31 198 PHE A C 1
ATOM 1507 O O . PHE A 1 198 ? 30.568 28.066 -13.786 1.00 78.31 198 PHE A O 1
ATOM 1514 N N . GLU A 1 199 ? 31.716 29.934 -13.295 1.00 81.31 199 GLU A N 1
ATOM 1515 C CA . GLU A 1 199 ? 32.105 30.241 -14.676 1.00 81.31 199 GLU A CA 1
ATOM 1516 C C . GLU A 1 199 ? 32.990 29.143 -15.289 1.00 81.31 199 GLU A C 1
ATOM 1518 O O . GLU A 1 199 ? 32.735 28.706 -16.414 1.00 81.31 199 GLU A O 1
ATOM 1523 N N . GLU A 1 200 ? 33.974 28.624 -14.546 1.00 79.31 200 GLU A N 1
ATOM 1524 C CA . GLU A 1 200 ? 34.813 27.506 -15.005 1.00 79.31 200 GLU A CA 1
ATOM 1525 C C . GLU A 1 200 ? 33.983 26.238 -15.271 1.00 79.31 200 GLU A C 1
ATOM 1527 O O . GLU A 1 200 ? 34.200 25.528 -16.259 1.00 79.31 200 GLU A O 1
ATOM 1532 N N . LEU A 1 201 ? 33.006 25.951 -14.405 1.00 78.38 201 LEU A N 1
ATOM 1533 C CA . LEU A 1 201 ? 32.116 24.803 -14.554 1.00 78.38 201 LEU A CA 1
ATOM 1534 C C . LEU A 1 201 ? 31.184 24.974 -15.756 1.00 78.38 201 LEU A C 1
ATOM 1536 O O . LEU A 1 201 ? 30.990 24.025 -16.517 1.00 78.38 201 LEU A O 1
ATOM 1540 N N . LEU A 1 202 ? 30.642 26.172 -15.969 1.00 81.69 202 LEU A N 1
ATOM 1541 C CA . LEU A 1 202 ? 29.825 26.475 -17.141 1.00 81.69 202 LEU A CA 1
ATOM 1542 C C . LEU A 1 202 ? 30.622 26.306 -18.435 1.00 81.69 202 LEU A C 1
ATOM 1544 O O . LEU A 1 202 ? 30.159 25.624 -19.348 1.00 81.69 202 LEU A O 1
ATOM 1548 N N . GLN A 1 203 ? 31.850 26.822 -18.488 1.00 81.31 203 GLN A N 1
ATOM 1549 C CA . GLN A 1 203 ? 32.718 26.674 -19.654 1.00 81.31 203 GLN A CA 1
ATOM 1550 C C . GLN A 1 203 ? 33.044 25.199 -19.948 1.00 81.31 203 GLN A C 1
ATOM 1552 O O . GLN A 1 203 ? 33.073 24.774 -21.107 1.00 81.31 203 GLN A O 1
ATOM 1557 N N . ALA A 1 204 ? 33.248 24.391 -18.904 1.00 75.62 204 ALA A N 1
ATOM 1558 C CA . ALA A 1 204 ? 33.437 22.949 -19.021 1.00 75.62 204 ALA A CA 1
ATOM 1559 C C . ALA A 1 204 ? 32.195 22.238 -19.580 1.00 75.62 204 ALA A C 1
ATOM 1561 O O . ALA A 1 204 ? 32.311 21.379 -20.459 1.00 75.62 204 ALA A O 1
ATOM 1562 N N . VAL A 1 205 ? 31.007 22.605 -19.089 1.00 78.12 205 VAL A N 1
ATOM 1563 C CA . VAL A 1 205 ? 29.722 22.053 -19.539 1.00 78.12 205 VAL A CA 1
ATOM 1564 C C . VAL A 1 205 ? 29.466 22.409 -21.000 1.00 78.12 205 VAL A C 1
ATOM 1566 O O . VAL A 1 205 ? 29.118 21.530 -21.788 1.00 78.12 205 VAL A O 1
ATOM 1569 N N . GLU A 1 206 ? 29.692 23.657 -21.396 1.00 80.81 206 GLU A N 1
ATOM 1570 C CA . GLU A 1 206 ? 29.544 24.095 -22.785 1.00 80.81 206 GLU A CA 1
ATOM 1571 C C . GLU A 1 206 ? 30.533 23.385 -23.715 1.00 80.81 206 GLU A C 1
ATOM 1573 O O . GLU A 1 206 ? 30.139 22.880 -24.769 1.00 80.81 206 GLU A O 1
ATOM 1578 N N . GLY A 1 207 ? 31.799 23.260 -23.304 1.00 75.38 207 GLY A N 1
ATOM 1579 C CA . GLY A 1 207 ? 32.809 22.503 -24.044 1.00 75.38 207 GLY A CA 1
ATOM 1580 C C . GLY A 1 207 ? 32.444 21.024 -24.200 1.00 75.38 207 GLY A C 1
ATOM 1581 O O . GLY A 1 207 ? 32.666 20.431 -25.259 1.00 75.38 207 GLY A O 1
ATOM 1582 N N . PHE A 1 208 ? 31.824 20.435 -23.177 1.00 72.38 208 PHE A N 1
ATOM 1583 C CA . PHE A 1 208 ? 31.332 19.064 -23.221 1.00 72.38 208 PHE A CA 1
ATOM 1584 C C . PHE A 1 208 ? 30.137 18.911 -24.173 1.00 72.38 208 PHE A C 1
ATOM 1586 O O . PHE A 1 208 ? 30.148 18.012 -25.015 1.00 72.38 208 PHE A O 1
ATOM 1593 N N . ILE A 1 209 ? 29.151 19.811 -24.111 1.00 76.31 209 ILE A N 1
ATOM 1594 C CA . ILE A 1 209 ? 27.997 19.816 -25.024 1.00 76.31 209 ILE A CA 1
ATOM 1595 C C . ILE A 1 209 ? 28.469 19.971 -26.475 1.00 76.31 209 ILE A C 1
ATOM 1597 O O . ILE A 1 209 ? 28.039 19.212 -27.345 1.00 76.31 209 ILE A O 1
ATOM 1601 N N . ALA A 1 210 ? 29.411 20.884 -26.728 1.00 77.12 210 ALA A N 1
ATOM 1602 C CA . ALA A 1 210 ? 30.000 21.095 -28.048 1.00 77.12 210 ALA A CA 1
ATOM 1603 C C . ALA A 1 210 ? 30.762 19.864 -28.572 1.00 77.12 210 ALA A C 1
ATOM 1605 O O . ALA A 1 210 ? 30.827 19.651 -29.781 1.00 77.12 210 ALA A O 1
ATOM 1606 N N . SER A 1 211 ? 31.314 19.031 -27.682 1.00 72.25 211 SER A N 1
ATOM 1607 C CA . SER A 1 211 ? 32.015 17.800 -28.069 1.00 72.25 211 SER A CA 1
ATOM 1608 C C . SER A 1 211 ? 31.082 16.692 -28.580 1.00 72.25 211 SER A C 1
ATOM 1610 O O . SER A 1 211 ? 31.556 15.751 -29.215 1.00 72.25 211 SER A O 1
ATOM 1612 N N . GLY A 1 212 ? 29.773 16.768 -28.298 1.00 71.19 212 GLY A N 1
ATOM 1613 C CA . GLY A 1 212 ? 28.792 15.740 -28.674 1.00 71.19 212 GLY A CA 1
ATOM 1614 C C . GLY A 1 212 ? 29.008 14.379 -27.997 1.00 71.19 212 GLY A C 1
ATOM 1615 O O . GLY A 1 212 ? 28.420 13.378 -28.409 1.00 71.19 212 GLY A O 1
ATOM 1616 N N . THR A 1 213 ? 29.863 14.322 -26.973 1.00 68.00 213 THR A N 1
ATOM 1617 C CA . THR A 1 213 ? 30.195 13.093 -26.251 1.00 68.00 213 THR A CA 1
ATOM 1618 C C . THR A 1 213 ? 29.013 12.678 -25.362 1.00 68.00 213 THR A C 1
ATOM 1620 O O . THR A 1 213 ? 28.474 13.508 -24.632 1.00 68.00 213 THR A O 1
ATOM 1623 N N . PRO A 1 214 ? 28.571 11.408 -25.377 1.00 68.25 214 PRO A N 1
ATOM 1624 C CA . PRO A 1 214 ? 27.501 10.958 -24.490 1.00 68.25 214 PRO A CA 1
ATOM 1625 C C . PRO A 1 214 ? 27.941 11.007 -23.014 1.00 68.25 214 PRO A C 1
ATOM 1627 O O . PRO A 1 214 ? 29.051 10.598 -22.681 1.00 68.25 214 PRO A O 1
ATOM 1630 N N . LEU A 1 215 ? 27.052 11.435 -22.102 1.00 57.69 215 LEU A N 1
ATOM 1631 C CA . LEU A 1 215 ? 27.345 11.576 -20.654 1.00 57.69 215 LEU A CA 1
ATOM 1632 C C . LEU A 1 215 ? 27.925 10.306 -20.006 1.00 57.69 215 LEU A C 1
ATOM 1634 O O . LEU A 1 215 ? 28.639 10.366 -19.012 1.00 57.69 215 LEU A O 1
ATOM 1638 N N . ILE A 1 216 ? 27.610 9.145 -20.572 1.00 57.03 216 ILE A N 1
ATOM 1639 C CA . ILE A 1 216 ? 27.950 7.825 -20.034 1.00 57.03 216 ILE A CA 1
ATOM 1640 C C . ILE A 1 216 ? 29.432 7.478 -20.280 1.00 57.03 216 ILE A C 1
ATOM 1642 O O . ILE A 1 216 ? 29.968 6.573 -19.646 1.00 57.03 216 ILE A O 1
ATOM 1646 N N . SER A 1 217 ? 30.115 8.192 -21.183 1.00 56.66 217 SER A N 1
ATOM 1647 C CA . SER A 1 217 ? 31.549 8.009 -21.447 1.00 56.66 217 SER A CA 1
ATOM 1648 C C . SER A 1 217 ? 32.457 8.985 -20.694 1.00 56.66 217 SER A C 1
ATOM 1650 O O . SER A 1 217 ? 33.667 8.950 -20.915 1.00 56.66 217 SER A O 1
ATOM 1652 N N . ILE A 1 218 ? 31.904 9.817 -19.802 1.00 60.66 218 ILE A N 1
ATOM 1653 C CA . ILE A 1 218 ? 32.691 10.721 -18.957 1.00 60.66 218 ILE A CA 1
ATOM 1654 C C . ILE A 1 218 ? 33.528 9.892 -17.974 1.00 60.66 218 ILE A C 1
ATOM 1656 O O . ILE A 1 218 ? 33.008 9.041 -17.248 1.00 60.66 218 ILE A O 1
ATOM 1660 N N . SER A 1 219 ? 34.837 10.132 -17.923 1.00 58.31 219 SER A N 1
ATOM 1661 C CA . SER A 1 219 ? 35.737 9.498 -16.961 1.00 58.31 219 SER A CA 1
ATOM 1662 C C . SER A 1 219 ? 36.745 10.503 -16.404 1.00 58.31 219 SER A C 1
ATOM 1664 O O . SER A 1 219 ? 37.373 11.251 -17.155 1.00 58.31 219 SER A O 1
ATOM 1666 N N . LYS A 1 220 ? 36.980 10.443 -15.084 1.00 54.84 220 LYS A N 1
ATOM 1667 C CA . LYS A 1 220 ? 37.894 11.341 -14.347 1.00 54.84 220 LYS A CA 1
ATOM 1668 C C . LYS A 1 220 ? 39.304 11.473 -14.947 1.00 54.84 220 LYS A C 1
ATOM 1670 O O . LYS A 1 220 ? 39.964 12.470 -14.703 1.00 54.84 220 LYS A O 1
ATOM 1675 N N . VAL A 1 221 ? 39.782 10.461 -15.675 1.00 53.72 221 VAL A N 1
ATOM 1676 C CA . VAL A 1 221 ? 41.166 10.392 -16.181 1.00 53.72 221 VAL A CA 1
ATOM 1677 C C . VAL A 1 221 ? 41.278 10.838 -17.644 1.00 53.72 221 VAL A C 1
ATOM 1679 O O . VAL A 1 221 ? 42.364 11.199 -18.088 1.00 53.72 221 VAL A O 1
ATOM 1682 N N . LYS A 1 222 ? 40.181 10.806 -18.414 1.00 52.16 222 LYS A N 1
ATOM 1683 C CA . LYS A 1 222 ? 40.198 11.120 -19.855 1.00 52.16 222 LYS A CA 1
ATOM 1684 C C . LYS A 1 222 ? 39.635 12.490 -20.204 1.00 52.16 222 LYS A C 1
ATOM 1686 O O . LYS A 1 222 ? 39.991 13.007 -21.260 1.00 52.16 222 LYS A O 1
ATOM 1691 N N . ASP A 1 223 ? 38.788 13.073 -19.361 1.00 56.00 223 ASP A N 1
ATOM 1692 C CA . ASP A 1 223 ? 38.128 14.326 -19.711 1.00 56.00 223 ASP A CA 1
ATOM 1693 C C . ASP A 1 223 ? 38.989 15.542 -19.386 1.00 56.00 223 ASP A C 1
ATOM 1695 O O . ASP A 1 223 ? 39.149 15.951 -18.240 1.00 56.00 223 ASP A O 1
ATOM 1699 N N . LYS A 1 224 ? 39.496 16.155 -20.457 1.00 59.62 224 LYS A N 1
ATOM 1700 C CA . LYS A 1 224 ? 40.237 17.424 -20.472 1.00 59.62 224 LYS A CA 1
ATOM 1701 C C . LYS A 1 224 ? 39.373 18.636 -20.080 1.00 59.62 224 LYS A C 1
ATOM 1703 O O . LYS A 1 224 ? 39.892 19.739 -19.963 1.00 59.62 224 LYS A O 1
ATOM 1708 N N . TYR A 1 225 ? 38.067 18.429 -19.927 1.00 59.28 225 TYR A N 1
ATOM 1709 C CA . TYR A 1 225 ? 37.077 19.485 -19.730 1.00 59.28 225 TYR A CA 1
ATOM 1710 C C . TYR A 1 225 ? 36.822 19.812 -18.264 1.00 59.28 225 TYR A C 1
ATOM 1712 O O . TYR A 1 225 ? 36.323 20.890 -17.987 1.00 59.28 225 TYR A O 1
ATOM 1720 N N . ILE A 1 226 ? 37.165 18.926 -17.322 1.00 62.28 226 ILE A N 1
ATOM 1721 C CA . ILE A 1 226 ? 36.977 19.229 -15.902 1.00 62.28 226 ILE A CA 1
ATOM 1722 C C . ILE A 1 226 ? 38.176 20.071 -15.439 1.00 62.28 226 ILE A C 1
ATOM 1724 O O . ILE A 1 226 ? 39.306 19.568 -15.469 1.00 62.28 226 ILE A O 1
ATOM 1728 N N . PRO A 1 227 ? 37.971 21.332 -15.019 1.00 64.81 227 PRO A N 1
ATOM 1729 C CA . PRO A 1 227 ? 39.058 22.178 -14.549 1.00 64.81 227 PRO A CA 1
ATOM 1730 C C . PRO A 1 227 ? 39.724 21.530 -13.331 1.00 64.81 227 PRO A C 1
ATOM 1732 O O . PRO A 1 227 ? 39.058 21.002 -12.434 1.00 64.81 227 PRO A O 1
ATOM 1735 N N . GLN A 1 228 ? 41.060 21.552 -13.302 1.00 62.16 228 GLN A N 1
ATOM 1736 C CA . GLN A 1 228 ? 41.851 20.970 -12.212 1.00 62.16 228 GLN A CA 1
ATOM 1737 C C . GLN A 1 228 ? 41.417 21.532 -10.851 1.00 62.16 228 GLN A C 1
ATOM 1739 O O . GLN A 1 228 ? 41.363 20.777 -9.887 1.00 62.16 228 GLN A O 1
ATOM 1744 N N . THR A 1 229 ? 41.009 22.802 -10.785 1.00 63.38 229 THR A N 1
ATOM 1745 C CA . THR A 1 229 ? 40.465 23.479 -9.597 1.00 63.38 229 THR A CA 1
ATOM 1746 C C . THR A 1 229 ? 39.277 22.729 -8.986 1.00 63.38 229 THR A C 1
ATOM 1748 O O . THR A 1 229 ? 39.262 22.459 -7.787 1.00 63.38 229 THR A O 1
ATOM 1751 N N . VAL A 1 230 ? 38.325 22.288 -9.815 1.00 61.97 230 VAL A N 1
ATOM 1752 C CA . VAL A 1 230 ? 37.139 21.527 -9.382 1.00 61.97 230 VAL A CA 1
ATOM 1753 C C . VAL A 1 230 ? 37.505 20.090 -8.998 1.00 61.97 230 VAL A C 1
ATOM 1755 O O . VAL A 1 230 ? 36.942 19.536 -8.055 1.00 61.97 230 VAL A O 1
ATOM 1758 N N . ILE A 1 231 ? 38.490 19.481 -9.668 1.00 61.88 231 ILE A N 1
ATOM 1759 C CA . ILE A 1 231 ? 39.010 18.158 -9.283 1.00 61.88 231 ILE A CA 1
ATOM 1760 C C . ILE A 1 231 ? 39.687 18.226 -7.910 1.00 61.88 231 ILE A C 1
ATOM 1762 O O . ILE A 1 231 ? 39.403 17.391 -7.053 1.00 61.88 231 ILE A O 1
ATOM 1766 N N . TYR A 1 232 ? 40.547 19.220 -7.683 1.00 60.38 232 TYR A N 1
ATOM 1767 C CA . TYR A 1 232 ? 41.199 19.440 -6.395 1.00 60.38 232 TYR A CA 1
ATOM 1768 C C . TYR A 1 232 ? 40.185 19.784 -5.302 1.00 60.38 232 TYR A C 1
ATOM 1770 O O . TYR A 1 232 ? 40.341 19.294 -4.192 1.00 60.38 232 TYR A O 1
ATOM 1778 N N . MET A 1 233 ? 39.113 20.523 -5.599 1.00 59.44 233 MET A N 1
ATOM 1779 C CA . MET A 1 233 ? 38.015 20.771 -4.656 1.00 59.44 233 MET A CA 1
ATOM 1780 C C . MET A 1 233 ? 37.275 19.479 -4.278 1.00 59.44 233 MET A C 1
ATOM 1782 O O . MET A 1 233 ? 37.104 19.206 -3.097 1.00 59.44 233 MET A O 1
ATOM 1786 N N . LEU A 1 234 ? 36.892 18.638 -5.244 1.00 55.59 234 LEU A N 1
ATOM 1787 C CA . LEU A 1 234 ? 36.216 17.357 -4.973 1.00 55.59 234 LEU A CA 1
ATOM 1788 C C . LEU A 1 234 ? 37.080 16.365 -4.175 1.00 55.59 234 LEU A C 1
ATOM 1790 O O . LEU A 1 234 ? 36.545 15.417 -3.602 1.00 55.59 234 LEU A O 1
ATOM 1794 N N . ILE A 1 235 ? 38.402 16.555 -4.176 1.00 53.78 235 ILE A N 1
ATOM 1795 C CA . ILE A 1 235 ? 39.373 15.767 -3.404 1.00 53.78 235 ILE A CA 1
ATOM 1796 C C . ILE A 1 235 ? 39.685 16.431 -2.048 1.00 53.78 235 ILE A C 1
ATOM 1798 O O . ILE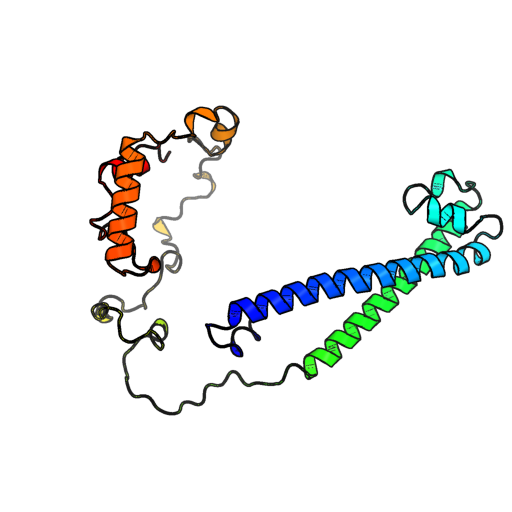 A 1 235 ? 39.974 15.722 -1.087 1.00 53.78 235 ILE A O 1
ATOM 1802 N N . SER A 1 236 ? 39.623 17.765 -1.969 1.00 47.91 236 SER A N 1
ATOM 1803 C CA . SER A 1 236 ? 39.891 18.570 -0.765 1.00 47.91 236 SER A CA 1
ATOM 1804 C C . SER A 1 236 ? 38.667 18.808 0.118 1.00 47.91 236 SER A C 1
ATOM 1806 O O . SER A 1 236 ? 38.844 19.186 1.273 1.00 47.91 236 SER A O 1
ATOM 1808 N N . ILE A 1 237 ? 37.441 18.563 -0.364 1.00 49.69 237 ILE A N 1
ATOM 1809 C CA . ILE A 1 237 ? 36.338 18.213 0.540 1.00 49.69 237 ILE A CA 1
ATOM 1810 C C . ILE A 1 237 ? 36.836 16.957 1.249 1.00 49.69 237 ILE A C 1
ATOM 1812 O O . ILE A 1 237 ? 37.104 15.980 0.545 1.00 49.69 237 ILE A O 1
ATOM 1816 N N . PRO A 1 238 ? 37.043 16.986 2.576 1.00 44.22 238 PRO A N 1
ATOM 1817 C CA . PRO A 1 238 ? 37.694 15.897 3.278 1.00 44.22 238 PRO A CA 1
ATOM 1818 C C . PRO A 1 238 ? 36.891 14.627 3.008 1.00 44.22 238 PRO A C 1
ATOM 1820 O O . PRO A 1 238 ? 35.799 14.438 3.536 1.00 44.22 238 PRO A O 1
ATOM 1823 N N . MET A 1 239 ? 37.406 13.783 2.111 1.00 40.47 239 MET A N 1
ATOM 1824 C CA . MET A 1 239 ? 36.942 12.417 1.969 1.00 40.47 239 MET A CA 1
ATOM 1825 C C . MET A 1 239 ? 37.541 11.701 3.166 1.00 40.47 239 MET A C 1
ATOM 1827 O O . MET A 1 239 ? 38.684 11.242 3.144 1.00 40.47 239 MET A O 1
ATOM 1831 N N . LEU A 1 240 ? 36.794 11.761 4.250 1.00 42.44 240 LEU A N 1
ATOM 1832 C CA . LEU A 1 240 ? 37.152 11.260 5.550 1.00 42.44 240 LEU A CA 1
ATOM 1833 C C . LEU A 1 240 ? 35.891 10.551 6.043 1.00 42.44 240 LEU A C 1
ATOM 1835 O O . LEU A 1 240 ? 34.816 11.193 6.004 1.00 42.44 240 LEU A O 1
#

Secondary structure (DSSP, 8-state):
-TTTTTTS-TTTHHHHHHHHHHHHHHHHHHHHHHHHHHHHHHHHHHHHHH-TTS-HHHHHHHHHHHHHHHS-TTTHHHHHHHHHHHHHHHHHHHHHHHHHHHHHHHHS--------------TT--GGGTT--TTS-------GGG-TT--PPTT-SPP-GGG---GGGS-SS--S--TTHHHH-GGGG-----HHHHHHHHHHHHHHHHHT--GGG--TTT-TTS-HHHHHHHHHTT--

Foldseek 3Di:
DVLVVVVDDPVCVVVVVVVVVVCVVVVVVVLVVVLLVLLLVLQCVQLCVQPVPDDSVLCVVLPPPRNVVVDDPVSVVSSVVSNVVSVVVSVVVVVVVVVVVVVVVPVSDPDDPDDDPDDDDDPPDDPVPPPDPPPPPPPPPDPCVVPVPDDDDPPPDDPPVVPDDDPVPPDPDPPDPDCVVCVVCVPLQDDDDDPVNVVLVVQLVVVVVVVVDDPVPDDPVPRPSRPVVVVVVVPPSPPD

Organism: Aspergillus oryzae (NCBI:txid5062)

Mean predicted aligned error: 20.26 Å

Radius of gyration: 31.93 Å; Cα contacts (8 Å, |Δi|>4): 84; chains: 1; bounding box: 76×52×66 Å

pLDDT: mean 70.2, std 17.37, range [32.34, 95.06]

Solvent-accessible surface area (backbone atoms only — not comparable to full-atom values): 15183 Å² total; per-residue (Å²): 112,78,72,57,68,74,74,45,58,90,85,48,47,65,61,55,50,51,52,50,51,51,50,52,54,51,52,50,53,52,53,48,54,52,40,50,51,51,32,56,54,35,33,58,62,30,22,55,74,50,22,70,91,51,65,46,65,62,42,62,72,42,32,96,83,41,33,71,82,79,46,57,82,84,42,46,66,23,44,51,50,18,48,55,58,18,51,49,54,43,49,52,52,53,52,53,50,52,53,49,53,57,59,51,54,70,69,60,67,92,75,73,88,72,74,78,93,73,87,81,90,69,91,90,67,64,84,92,65,76,80,68,72,97,76,64,77,75,72,72,81,74,68,59,83,83,39,86,84,55,94,66,59,95,85,66,64,79,80,58,69,93,72,63,72,60,78,85,75,51,75,92,63,86,88,65,68,48,82,70,56,50,75,80,42,54,73,84,75,56,84,77,84,49,73,68,60,49,51,53,49,49,54,23,49,52,54,45,62,75,65,70,63,60,81,87,75,69,43,95,88,75,52,86,52,65,52,66,69,60,54,50,45,70,61,64,50,75,86,90